Protein AF-A0A961LZC9-F1 (afdb_monomer)

Structure (mmCIF, N/CA/C/O backbone):
data_AF-A0A961LZC9-F1
#
_entry.id   AF-A0A961LZC9-F1
#
loop_
_atom_site.group_PDB
_atom_site.id
_atom_site.type_symbol
_atom_site.label_atom_id
_atom_site.label_alt_id
_atom_site.label_comp_id
_atom_site.label_asym_id
_atom_site.label_entity_id
_atom_site.label_seq_id
_atom_site.pdbx_PDB_ins_code
_atom_site.Cartn_x
_atom_site.Cartn_y
_atom_site.Cartn_z
_atom_site.occupancy
_atom_site.B_iso_or_equiv
_atom_site.auth_seq_id
_atom_site.auth_comp_id
_atom_site.auth_asym_id
_atom_site.auth_atom_id
_atom_site.pdbx_PDB_model_num
ATOM 1 N N . MET A 1 1 ? 0.595 15.427 -10.297 1.00 49.56 1 MET A N 1
ATOM 2 C CA . MET A 1 1 ? -0.023 15.360 -8.963 1.00 49.56 1 MET A CA 1
ATOM 3 C C . MET A 1 1 ? 1.095 15.562 -7.960 1.00 49.56 1 MET A C 1
ATOM 5 O O . MET A 1 1 ? 2.197 15.100 -8.234 1.00 49.56 1 MET A O 1
ATOM 9 N N . THR A 1 2 ? 0.877 16.388 -6.943 1.00 57.25 2 THR A N 1
ATOM 10 C CA . THR A 1 2 ? 1.908 16.823 -5.979 1.00 57.25 2 THR A CA 1
ATOM 11 C C . THR A 1 2 ? 1.651 16.205 -4.606 1.00 57.25 2 THR A C 1
ATOM 13 O O . THR A 1 2 ? 0.546 15.743 -4.335 1.00 57.25 2 THR A O 1
ATOM 16 N N . THR A 1 3 ? 2.624 16.293 -3.697 1.00 63.75 3 THR A N 1
ATOM 17 C CA . THR A 1 3 ? 2.482 15.912 -2.279 1.00 63.75 3 THR A CA 1
ATOM 18 C C . THR A 1 3 ? 1.248 16.529 -1.609 1.00 63.75 3 THR A C 1
ATOM 20 O O . THR A 1 3 ? 0.676 15.946 -0.690 1.00 63.75 3 THR A O 1
ATOM 23 N N . THR A 1 4 ? 0.776 17.683 -2.087 1.00 76.31 4 THR A N 1
ATOM 24 C CA . THR A 1 4 ? -0.488 18.318 -1.678 1.00 76.31 4 THR A CA 1
ATOM 25 C C . THR A 1 4 ? -1.708 17.417 -1.910 1.00 76.31 4 THR A C 1
ATOM 27 O O . THR A 1 4 ? -2.568 17.325 -1.037 1.00 76.31 4 THR A O 1
ATOM 30 N N . ASP A 1 5 ? -1.754 16.688 -3.028 1.00 87.25 5 ASP A N 1
ATOM 31 C CA . ASP A 1 5 ? -2.869 15.803 -3.385 1.00 87.25 5 ASP A CA 1
ATOM 32 C C . ASP A 1 5 ? -2.966 14.596 -2.431 1.00 87.25 5 ASP A C 1
ATOM 34 O O . ASP A 1 5 ? -4.069 14.143 -2.105 1.00 87.25 5 ASP A O 1
ATOM 38 N N . LEU A 1 6 ? -1.821 14.093 -1.942 1.00 89.94 6 LEU A N 1
ATOM 39 C CA . LEU A 1 6 ? -1.779 13.027 -0.936 1.00 89.94 6 LEU A CA 1
ATOM 40 C C . LEU A 1 6 ? -2.347 13.513 0.402 1.00 89.94 6 LEU A C 1
ATOM 42 O O . LEU A 1 6 ? -3.216 12.851 0.967 1.00 89.94 6 LEU A O 1
ATOM 46 N N . HIS A 1 7 ? -1.918 14.683 0.883 1.00 91.31 7 HIS A N 1
ATOM 47 C CA . HIS A 1 7 ? -2.405 15.247 2.147 1.00 91.31 7 HIS A CA 1
ATOM 48 C C . HIS A 1 7 ? -3.920 15.479 2.121 1.00 91.31 7 HIS A C 1
ATOM 50 O O . HIS A 1 7 ? -4.624 15.059 3.038 1.00 91.31 7 HIS A O 1
ATOM 56 N N . GLU A 1 8 ? -4.450 16.054 1.037 1.00 92.50 8 GLU A N 1
ATOM 57 C CA . GLU A 1 8 ? -5.895 16.252 0.883 1.00 92.50 8 GLU A CA 1
ATOM 58 C C . GLU A 1 8 ? -6.678 14.931 0.864 1.00 92.50 8 GLU A C 1
ATOM 60 O O . GLU A 1 8 ? -7.803 14.845 1.371 1.00 92.50 8 GLU A O 1
ATOM 65 N N . ALA A 1 9 ? -6.113 13.887 0.253 1.00 94.44 9 ALA A N 1
ATOM 66 C CA . ALA A 1 9 ? -6.721 12.567 0.247 1.00 94.44 9 ALA A CA 1
ATOM 67 C C . ALA A 1 9 ? -6.725 11.949 1.655 1.00 94.44 9 ALA A C 1
ATOM 69 O O . ALA A 1 9 ? -7.773 11.474 2.101 1.00 94.44 9 ALA A O 1
ATOM 70 N N . LEU A 1 10 ? -5.603 12.017 2.376 1.00 94.25 10 LEU A N 1
ATOM 71 C CA . LEU A 1 10 ? -5.482 11.533 3.753 1.00 94.25 10 LEU A CA 1
ATOM 72 C C . LEU A 1 10 ? -6.426 12.281 4.703 1.00 94.25 10 LEU A C 1
ATOM 74 O O . LEU A 1 10 ? -7.112 11.651 5.505 1.00 94.25 1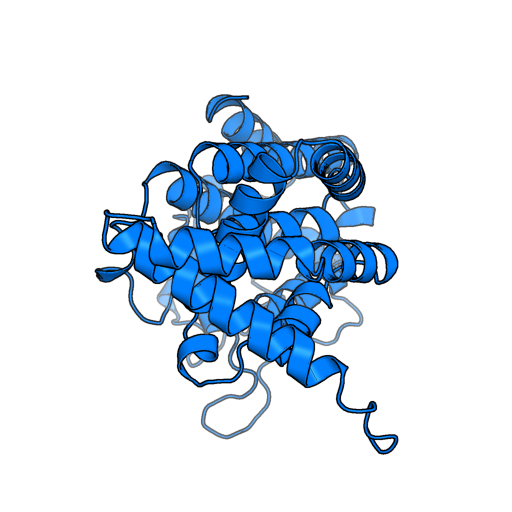0 LEU A O 1
ATOM 78 N N . ASP A 1 11 ? -6.568 13.599 4.557 1.00 94.06 11 ASP A N 1
ATOM 79 C CA . ASP A 1 11 ? -7.493 14.402 5.363 1.00 94.06 11 ASP A CA 1
ATOM 80 C C . ASP A 1 11 ? -8.945 13.935 5.246 1.00 94.06 11 ASP A C 1
ATOM 82 O O . ASP A 1 11 ? -9.674 13.854 6.241 1.00 94.06 11 ASP A O 1
ATOM 86 N N . ARG A 1 12 ? -9.362 13.573 4.030 1.00 94.75 12 ARG A N 1
ATOM 87 C CA . ARG A 1 12 ? -10.699 13.025 3.778 1.00 94.75 12 ARG A CA 1
ATOM 88 C C . ARG A 1 12 ? -10.875 11.626 4.366 1.00 94.75 12 ARG A C 1
ATOM 90 O O . ARG A 1 12 ? -11.992 11.282 4.750 1.00 94.75 12 ARG A O 1
ATOM 97 N N . LEU A 1 13 ? -9.812 10.824 4.437 1.00 94.56 13 LEU A N 1
ATOM 98 C CA . LEU A 1 13 ? -9.849 9.517 5.099 1.00 94.56 13 LEU A CA 1
ATOM 99 C C . LEU A 1 13 ? -9.954 9.675 6.617 1.00 94.56 13 LEU A C 1
ATOM 101 O O . LEU A 1 13 ? -10.800 9.031 7.233 1.00 94.56 13 LEU A O 1
ATOM 105 N N . TYR A 1 14 ? -9.189 10.599 7.202 1.00 94.44 14 TYR A N 1
ATOM 106 C CA . TYR A 1 14 ? -9.280 10.927 8.624 1.00 94.44 14 TYR A CA 1
ATOM 107 C C . TYR A 1 14 ? -10.657 11.417 9.049 1.00 94.44 14 TYR A C 1
ATOM 109 O O . TYR A 1 14 ? -11.096 11.104 10.148 1.00 94.44 14 TYR A O 1
ATOM 117 N N . ALA A 1 15 ? -11.371 12.139 8.184 1.00 93.62 15 ALA A N 1
ATOM 118 C CA . ALA A 1 15 ? -12.737 12.572 8.471 1.00 93.62 15 ALA A CA 1
ATOM 119 C C . ALA A 1 15 ? -13.728 11.402 8.665 1.00 93.62 15 ALA A C 1
ATOM 121 O O . ALA A 1 15 ? -14.828 11.614 9.169 1.00 93.62 15 ALA A O 1
ATOM 122 N N . CYS A 1 16 ? -13.359 10.180 8.264 1.00 91.25 16 CYS A N 1
ATOM 123 C CA . CYS A 1 16 ? -14.166 8.969 8.441 1.00 91.25 16 CYS A CA 1
ATOM 124 C C . CYS A 1 16 ? -13.767 8.148 9.677 1.00 91.25 16 CYS A C 1
ATOM 126 O O . CYS A 1 16 ? -14.368 7.103 9.925 1.00 91.25 16 CYS A O 1
ATOM 128 N N . LEU A 1 17 ? -12.748 8.586 10.415 1.00 93.12 17 LEU A N 1
ATOM 129 C CA . LEU A 1 17 ? -12.184 7.886 11.562 1.00 93.12 17 LEU A CA 1
ATOM 130 C C . LEU A 1 17 ? -12.551 8.602 12.865 1.00 93.12 17 LEU A C 1
ATOM 132 O O . LEU A 1 17 ? -12.748 9.820 12.866 1.00 93.12 17 LEU A O 1
ATOM 136 N N . PRO A 1 18 ? -12.639 7.872 13.989 1.00 91.81 18 PRO A N 1
ATOM 137 C CA . PRO A 1 18 ? -12.709 8.518 15.291 1.00 91.81 18 PRO A CA 1
ATOM 138 C C . PRO A 1 18 ? -11.405 9.283 15.572 1.00 91.81 18 PRO A C 1
ATOM 140 O O . PRO A 1 18 ? -10.339 8.910 15.080 1.00 91.81 18 PRO A O 1
ATOM 143 N N . ASP A 1 19 ? -11.476 10.330 16.404 1.00 93.12 19 ASP A N 1
ATOM 144 C CA . ASP A 1 19 ? -10.283 11.088 16.823 1.00 93.12 19 ASP A CA 1
ATOM 145 C C . ASP A 1 19 ? -9.241 10.180 17.494 1.00 93.12 19 ASP A C 1
ATOM 147 O O . ASP A 1 19 ? -8.045 10.369 17.315 1.00 93.12 19 ASP A O 1
ATOM 151 N N . ARG A 1 20 ? -9.694 9.162 18.234 1.00 93.25 20 ARG A N 1
ATOM 152 C CA . ARG A 1 20 ? -8.866 8.160 18.920 1.00 93.25 20 ARG A CA 1
ATOM 153 C C . ARG A 1 20 ? -9.440 6.773 18.675 1.00 93.25 20 ARG A C 1
ATOM 155 O O . ARG A 1 20 ? -10.654 6.626 18.562 1.00 93.25 20 ARG A O 1
ATOM 162 N N . LEU A 1 21 ? -8.579 5.759 18.636 1.00 86.62 21 LEU A N 1
ATOM 163 C CA . LEU A 1 21 ? -8.999 4.382 18.364 1.00 86.62 21 LEU A CA 1
ATOM 164 C C . LEU A 1 21 ? -9.714 3.724 19.549 1.00 86.62 21 LEU A C 1
ATOM 166 O O . LEU A 1 21 ? -10.599 2.898 19.341 1.00 86.62 21 LEU A O 1
ATOM 170 N N . GLY A 1 22 ? -9.360 4.096 20.783 1.00 87.75 22 GLY A N 1
ATOM 171 C CA . GLY A 1 22 ? -9.819 3.358 21.957 1.00 87.75 22 GLY A CA 1
ATOM 172 C C . GLY A 1 22 ? -9.255 1.930 21.966 1.00 87.75 22 GLY A C 1
ATOM 173 O O . GLY A 1 22 ? -8.176 1.711 21.419 1.00 87.75 22 GLY A O 1
ATOM 174 N N . PRO A 1 23 ? -9.932 0.959 22.605 1.00 87.62 23 PRO A N 1
ATOM 175 C CA . PRO A 1 23 ? -9.455 -0.420 22.683 1.00 87.62 23 PRO A CA 1
ATOM 176 C C . PRO A 1 23 ? -9.227 -1.060 21.306 1.00 87.62 23 PRO A C 1
ATOM 178 O O . PRO A 1 23 ? -10.120 -1.062 20.462 1.00 87.62 23 PRO A O 1
ATOM 181 N N . LEU A 1 24 ? -8.041 -1.639 21.107 1.00 85.69 24 LEU A N 1
ATOM 182 C CA . LEU A 1 24 ? -7.660 -2.309 19.862 1.00 85.69 24 LEU A CA 1
ATOM 183 C C . LEU A 1 24 ? -8.229 -3.729 19.827 1.00 85.69 24 LEU A C 1
ATOM 185 O O . LEU A 1 24 ? -8.154 -4.453 20.820 1.00 85.69 24 LEU A O 1
ATOM 189 N N . SER A 1 25 ? -8.789 -4.113 18.685 1.00 81.38 25 SER A N 1
ATOM 190 C CA . SER A 1 25 ? -9.458 -5.398 18.465 1.00 81.38 25 SER A CA 1
ATOM 191 C C . SER A 1 25 ? -8.818 -6.222 17.345 1.00 81.38 25 SER A C 1
ATOM 193 O O . SER A 1 25 ? -9.021 -7.433 17.304 1.00 81.38 25 SER A O 1
ATOM 195 N N . LEU A 1 26 ? -8.048 -5.600 16.443 1.00 77.50 26 LEU A N 1
ATOM 196 C CA . LEU A 1 26 ? -7.420 -6.272 15.293 1.00 77.50 26 LEU A CA 1
ATOM 197 C C . LEU A 1 26 ? -5.983 -6.739 15.558 1.00 77.50 26 LEU A C 1
ATOM 199 O O . LEU A 1 26 ? -5.400 -7.458 14.739 1.00 77.50 26 LEU A O 1
ATOM 203 N N . VAL A 1 27 ? -5.389 -6.324 16.675 1.00 75.25 27 VAL A N 1
ATOM 204 C CA . VAL A 1 27 ? -4.022 -6.686 17.063 1.00 75.25 27 VAL A CA 1
ATOM 205 C C . VAL A 1 27 ? -3.999 -7.314 18.450 1.00 75.25 27 VAL A C 1
ATOM 207 O O . VAL A 1 27 ? -4.832 -7.014 19.303 1.00 75.25 27 VAL A O 1
ATOM 210 N N . CYS A 1 28 ? -3.037 -8.205 18.684 1.00 75.56 28 CYS A N 1
ATOM 211 C CA . CYS A 1 28 ? -2.832 -8.765 20.013 1.00 75.56 28 CYS A CA 1
ATOM 212 C C . CYS A 1 28 ? -2.246 -7.701 20.941 1.00 75.56 28 CYS A C 1
ATOM 214 O O . CYS A 1 28 ? -1.205 -7.118 20.648 1.00 75.56 28 CYS A O 1
ATOM 216 N N . THR A 1 29 ? -2.910 -7.469 22.070 1.00 77.69 29 THR A N 1
ATOM 217 C CA . THR A 1 29 ? -2.549 -6.421 23.032 1.00 77.69 29 THR A CA 1
ATOM 218 C C . THR A 1 29 ? -1.796 -6.953 24.252 1.00 77.69 29 THR A C 1
ATOM 220 O O . THR A 1 29 ? -1.755 -6.273 25.275 1.00 77.69 29 THR A O 1
ATOM 223 N N . CYS A 1 30 ? -1.268 -8.183 24.215 1.00 78.06 30 CYS A N 1
ATOM 224 C CA . CYS A 1 30 ? -0.450 -8.674 25.323 1.00 78.06 30 CYS A CA 1
ATOM 225 C C . CYS A 1 30 ? 0.925 -7.990 25.335 1.00 78.06 30 CYS A C 1
ATOM 227 O O . CYS A 1 30 ? 1.412 -7.533 24.304 1.00 78.06 30 CYS A O 1
ATOM 229 N N . ASP A 1 31 ? 1.572 -8.001 26.493 1.00 75.75 31 ASP A N 1
ATOM 230 C CA . ASP A 1 31 ? 2.900 -7.432 26.739 1.00 75.75 31 ASP A CA 1
ATOM 231 C C . ASP A 1 31 ? 4.022 -8.014 25.858 1.00 75.75 31 ASP A C 1
ATOM 233 O O . ASP A 1 31 ? 5.008 -7.328 25.599 1.00 75.75 31 ASP A O 1
ATOM 237 N N . GLN A 1 32 ? 3.862 -9.244 25.358 1.00 72.81 32 GLN A N 1
ATOM 238 C CA . GLN A 1 32 ? 4.787 -9.869 24.400 1.00 72.81 32 GLN A CA 1
ATOM 239 C C . GLN A 1 32 ? 4.620 -9.358 22.961 1.00 72.81 32 GLN A C 1
ATOM 241 O O . GLN A 1 32 ? 5.557 -9.431 22.174 1.00 72.81 32 GLN A O 1
ATOM 246 N N . CYS A 1 33 ? 3.422 -8.905 22.590 1.00 72.75 33 CYS A N 1
ATOM 247 C CA . CYS A 1 33 ? 3.097 -8.447 21.234 1.00 72.75 33 CYS A CA 1
ATOM 248 C C . CYS A 1 33 ? 3.161 -6.926 21.116 1.00 72.75 33 CYS A C 1
ATOM 250 O O . CYS A 1 33 ? 3.525 -6.390 20.073 1.00 72.75 33 CYS A O 1
ATOM 252 N N . LEU A 1 34 ? 2.789 -6.230 22.186 1.00 76.25 34 LEU A N 1
ATOM 253 C CA . LEU A 1 34 ? 2.731 -4.786 22.223 1.00 76.25 34 LEU A CA 1
ATOM 254 C C . LEU A 1 34 ? 3.120 -4.297 23.624 1.00 76.25 34 LEU A C 1
ATOM 256 O O . LEU A 1 34 ? 2.408 -4.589 24.589 1.00 76.25 34 LEU A O 1
ATOM 260 N N . PRO A 1 35 ? 4.214 -3.526 23.760 1.00 82.00 35 PRO A N 1
ATOM 261 C CA . PRO A 1 35 ? 4.577 -2.925 25.036 1.00 82.00 35 PRO A CA 1
ATOM 262 C C . PRO A 1 35 ? 3.411 -2.103 25.612 1.00 82.00 35 PRO A C 1
ATOM 264 O O . PRO A 1 35 ? 2.743 -1.402 24.844 1.00 82.00 35 PRO A O 1
ATOM 267 N N . PRO A 1 36 ? 3.173 -2.116 26.939 1.00 85.56 36 PRO A N 1
ATOM 268 C CA . PRO A 1 36 ? 2.070 -1.372 27.553 1.00 85.56 36 PRO A CA 1
ATOM 269 C C . PRO A 1 36 ? 2.039 0.115 27.182 1.00 85.56 36 PRO A C 1
ATOM 271 O O . PRO A 1 36 ? 0.965 0.660 26.934 1.00 85.56 36 PRO A O 1
ATOM 274 N N . ASP A 1 37 ? 3.206 0.753 27.066 1.00 87.56 37 ASP A N 1
ATOM 275 C CA . ASP A 1 37 ? 3.317 2.162 26.673 1.00 87.56 37 ASP A CA 1
ATOM 276 C C . ASP A 1 37 ? 2.908 2.391 25.211 1.00 87.56 37 ASP A C 1
ATOM 278 O O . ASP A 1 37 ? 2.226 3.369 24.899 1.00 87.56 37 ASP A O 1
ATOM 282 N N . ALA A 1 38 ? 3.260 1.462 24.314 1.00 85.19 38 ALA A N 1
ATOM 283 C CA . ALA A 1 38 ? 2.845 1.505 22.914 1.00 85.19 38 ALA A CA 1
ATOM 284 C C . ALA A 1 38 ? 1.333 1.273 22.788 1.00 85.19 38 ALA A C 1
ATOM 286 O O . ALA A 1 38 ? 0.655 2.030 22.098 1.00 85.19 38 ALA A O 1
ATOM 287 N N . LEU A 1 39 ? 0.780 0.294 23.516 1.00 87.06 39 LEU A N 1
ATOM 288 C CA . LEU A 1 39 ? -0.665 0.075 23.599 1.00 87.06 39 LEU A CA 1
ATOM 289 C C . LEU A 1 39 ? -1.378 1.334 24.093 1.00 87.06 39 LEU A C 1
ATOM 291 O O . LEU A 1 39 ? -2.308 1.809 23.444 1.00 87.06 39 LEU A O 1
ATOM 295 N N . HIS A 1 40 ? -0.917 1.913 25.201 1.00 89.56 40 HIS A N 1
ATOM 296 C CA . HIS A 1 40 ? -1.501 3.132 25.739 1.00 89.56 40 HIS A CA 1
ATOM 297 C C . HIS A 1 40 ? -1.436 4.284 24.731 1.00 89.56 40 HIS A C 1
ATOM 299 O O . HIS A 1 40 ? -2.440 4.967 24.521 1.00 89.56 40 HIS A O 1
ATOM 305 N N . SER A 1 41 ? -0.295 4.475 24.063 1.00 89.56 41 SER A N 1
ATOM 306 C CA . SER A 1 41 ? -0.133 5.500 23.032 1.00 89.56 41 SER A CA 1
ATOM 307 C C . SER A 1 41 ? -1.118 5.305 21.876 1.00 89.56 41 SER A C 1
ATOM 309 O O . SER A 1 41 ? -1.844 6.247 21.555 1.00 89.56 41 SER A O 1
ATOM 311 N N . LEU A 1 42 ? -1.229 4.095 21.317 1.00 88.81 42 LEU A N 1
ATOM 312 C CA . LEU A 1 42 ? -2.138 3.788 20.205 1.00 88.81 42 LEU A CA 1
ATOM 313 C C . LEU A 1 42 ? -3.618 3.991 20.560 1.00 88.81 42 LEU A C 1
ATOM 315 O O . LEU A 1 42 ? -4.398 4.453 19.729 1.00 88.81 42 LEU A O 1
ATOM 319 N N . GLN A 1 43 ? -4.015 3.654 21.789 1.00 91.25 43 GLN A N 1
ATOM 320 C CA . GLN A 1 43 ? -5.409 3.759 22.231 1.00 91.25 43 GLN A CA 1
ATOM 321 C C . GLN A 1 43 ? -5.808 5.190 22.604 1.00 91.25 43 GLN A C 1
ATOM 323 O O . GLN A 1 43 ? -6.965 5.584 22.424 1.00 91.25 43 GLN A O 1
ATOM 328 N N . SER A 1 44 ? -4.870 5.954 23.170 1.00 90.69 44 SER A N 1
ATOM 329 C CA . SER A 1 44 ? -5.165 7.232 23.814 1.00 90.69 44 SER A CA 1
ATOM 330 C C . SER A 1 44 ? -4.693 8.451 23.032 1.00 90.69 44 SER A C 1
ATOM 332 O O . SER A 1 44 ? -5.239 9.522 23.252 1.00 90.69 44 SER A O 1
ATOM 334 N N . THR A 1 45 ? -3.737 8.353 22.114 1.00 93.50 45 THR A N 1
ATOM 335 C CA . THR A 1 45 ? -3.256 9.520 21.355 1.00 93.50 45 THR A CA 1
ATOM 336 C C . THR A 1 45 ? -4.230 9.852 20.219 1.00 93.50 45 THR A C 1
ATOM 338 O O . THR A 1 45 ? -4.732 8.926 19.578 1.00 93.50 45 THR A O 1
ATOM 341 N N . PRO A 1 46 ? -4.511 11.141 19.928 1.00 94.31 46 PRO A N 1
ATOM 342 C CA . PRO A 1 46 ? -5.242 11.515 18.722 1.00 94.31 46 PRO A CA 1
ATOM 343 C C . PRO A 1 46 ? -4.589 10.901 17.485 1.00 94.31 46 PRO A C 1
ATOM 345 O O . PRO A 1 46 ? -3.378 11.010 17.296 1.00 94.31 46 PRO A O 1
ATOM 348 N N . LEU A 1 47 ? -5.383 10.272 16.628 1.00 92.06 47 LEU A N 1
ATOM 349 C CA . LEU A 1 47 ? -4.896 9.476 15.511 1.00 92.06 47 LEU A CA 1
ATOM 350 C C . LEU A 1 47 ? -4.028 10.309 14.557 1.00 92.06 47 LEU A C 1
ATOM 352 O O . LEU A 1 47 ? -2.990 9.847 14.098 1.00 92.06 47 LEU A O 1
ATOM 356 N N . ARG A 1 48 ? -4.397 11.568 14.309 1.00 92.69 48 ARG A N 1
ATOM 357 C CA . ARG A 1 48 ? -3.596 12.498 13.492 1.00 92.69 48 ARG A CA 1
ATOM 358 C C . ARG A 1 48 ? -2.235 12.829 14.114 1.00 92.69 48 ARG A C 1
ATOM 360 O O . ARG A 1 48 ? -1.309 13.158 13.387 1.00 92.69 48 ARG A O 1
ATOM 367 N N . SER A 1 49 ? -2.118 12.743 15.436 1.00 92.69 49 SER A N 1
ATOM 368 C CA . SER A 1 49 ? -0.881 12.998 16.180 1.00 92.69 49 SER A CA 1
ATOM 369 C C . SER A 1 49 ? -0.026 11.749 16.368 1.00 92.69 49 SER A C 1
ATOM 371 O O . SER A 1 49 ? 1.123 11.877 16.784 1.00 92.69 49 SER A O 1
ATOM 373 N N . LEU A 1 50 ? -0.558 10.556 16.082 1.00 88.44 50 LEU A N 1
ATOM 374 C CA . LEU A 1 50 ? 0.261 9.352 16.068 1.00 88.44 50 LEU A CA 1
ATOM 375 C C . LEU A 1 50 ? 1.313 9.484 14.959 1.00 88.44 50 LEU A C 1
ATOM 377 O O . LEU A 1 50 ? 0.946 9.764 13.813 1.00 88.44 50 LEU A O 1
ATOM 381 N N . PRO A 1 51 ? 2.601 9.297 15.270 1.00 81.88 51 PRO A N 1
ATOM 382 C CA . PRO A 1 51 ? 3.640 9.347 14.255 1.00 81.88 51 PRO A CA 1
ATOM 383 C C . PRO A 1 51 ? 3.433 8.203 13.244 1.00 81.88 51 PRO A C 1
ATOM 385 O O . PRO A 1 51 ? 2.912 7.151 13.634 1.00 81.88 51 PRO A O 1
ATOM 388 N N . PRO A 1 52 ? 3.834 8.351 11.967 1.00 72.56 52 PRO A N 1
ATOM 389 C CA . PRO A 1 52 ? 3.878 7.232 11.019 1.00 72.56 52 PRO A CA 1
ATOM 390 C C . PRO A 1 52 ? 4.628 6.024 11.597 1.00 72.56 52 PRO A C 1
ATOM 392 O O . PRO A 1 52 ? 4.291 4.882 11.320 1.00 72.56 52 PRO A O 1
ATOM 395 N N . GLU A 1 53 ? 5.570 6.272 12.505 1.00 72.12 53 GLU A N 1
ATOM 396 C CA . GLU A 1 53 ? 6.310 5.282 13.271 1.00 72.12 53 GLU A CA 1
ATOM 397 C C . GLU A 1 53 ? 5.479 4.349 14.132 1.00 72.12 53 GLU A C 1
ATOM 399 O O . GLU A 1 53 ? 5.860 3.191 14.336 1.00 72.12 53 GLU A O 1
ATOM 404 N N . ALA A 1 54 ? 4.299 4.796 14.544 1.00 76.50 54 ALA A N 1
ATOM 405 C CA . ALA A 1 54 ? 3.357 3.965 15.265 1.00 76.50 54 ALA A CA 1
ATOM 406 C C . ALA A 1 54 ? 2.943 2.725 14.452 1.00 76.50 54 ALA A C 1
ATOM 408 O O . ALA A 1 54 ? 2.620 1.705 15.056 1.00 76.50 54 ALA A O 1
ATOM 409 N N . VAL A 1 55 ? 3.020 2.782 13.109 1.00 69.44 55 VAL A N 1
ATOM 410 C CA . VAL A 1 55 ? 2.764 1.664 12.177 1.00 69.44 55 VAL A CA 1
ATOM 411 C C . VAL A 1 55 ? 3.493 0.390 12.618 1.00 69.44 55 VAL A C 1
ATOM 413 O O . VAL A 1 55 ? 2.893 -0.684 12.686 1.00 69.44 55 VAL A O 1
ATOM 416 N N . SER A 1 56 ? 4.760 0.535 13.015 1.00 68.00 56 SER A N 1
ATOM 417 C CA . SER A 1 56 ? 5.604 -0.570 13.478 1.00 68.00 56 SER A CA 1
ATOM 418 C C . SER A 1 56 ? 5.043 -1.288 14.708 1.00 68.00 56 SER A C 1
ATOM 420 O O . SER A 1 56 ? 5.192 -2.498 14.823 1.00 68.00 56 SER A O 1
ATOM 422 N N . HIS A 1 57 ? 4.326 -0.597 15.598 1.00 72.75 57 HIS A N 1
ATOM 423 C CA . HIS A 1 57 ? 3.746 -1.198 16.798 1.00 72.75 57 HIS A CA 1
ATOM 424 C C . HIS A 1 57 ? 2.561 -2.118 16.486 1.00 72.75 57 HIS A C 1
ATOM 426 O O . HIS A 1 57 ? 2.447 -3.190 17.079 1.00 72.75 57 HIS A O 1
ATOM 432 N N . TRP A 1 58 ? 1.717 -1.767 15.510 1.00 72.19 58 TRP A N 1
ATOM 433 C CA . TRP A 1 58 ? 0.667 -2.683 15.050 1.00 72.19 58 TRP A CA 1
ATOM 434 C C . TRP A 1 58 ? 1.254 -3.935 14.374 1.00 72.19 58 TRP A C 1
ATOM 436 O O . TRP A 1 58 ? 0.627 -4.996 14.396 1.00 72.19 58 TRP A O 1
ATOM 446 N N . PHE A 1 59 ? 2.462 -3.830 13.809 1.00 60.50 59 PHE A N 1
ATOM 447 C CA . PHE A 1 59 ? 3.183 -4.938 13.173 1.00 60.50 59 PHE A CA 1
ATOM 448 C C . PHE A 1 59 ? 4.079 -5.738 14.125 1.00 60.50 59 PHE A C 1
ATOM 450 O O . PHE A 1 59 ? 4.270 -6.930 13.913 1.00 60.50 59 PHE A O 1
ATOM 457 N N . ALA A 1 60 ? 4.568 -5.146 15.214 1.00 55.72 60 ALA A N 1
ATOM 458 C CA . ALA A 1 60 ? 5.254 -5.863 16.290 1.00 55.72 60 ALA A CA 1
ATOM 459 C C . ALA A 1 60 ? 4.326 -6.887 16.974 1.00 55.72 60 ALA A C 1
ATOM 461 O O . ALA A 1 60 ? 4.790 -7.899 17.490 1.00 55.72 60 ALA A O 1
ATOM 462 N N . ALA A 1 61 ? 3.008 -6.686 16.867 1.00 51.50 61 ALA A N 1
ATOM 463 C CA . ALA A 1 61 ? 1.968 -7.638 17.250 1.00 51.50 61 ALA A CA 1
ATOM 464 C C . ALA A 1 61 ? 1.632 -8.684 16.156 1.00 51.50 61 ALA A C 1
ATOM 466 O O . ALA A 1 61 ? 0.594 -9.355 16.224 1.00 51.50 61 ALA A O 1
ATOM 467 N N . ALA A 1 62 ? 2.475 -8.820 15.122 1.00 47.50 62 ALA A N 1
ATOM 468 C CA . ALA A 1 62 ? 2.322 -9.766 14.016 1.00 47.50 62 ALA A CA 1
ATOM 469 C C . ALA A 1 62 ? 3.203 -11.039 14.031 1.00 47.50 62 ALA A C 1
ATOM 471 O O . ALA A 1 62 ? 3.253 -11.696 12.985 1.00 47.50 62 ALA A O 1
ATOM 472 N N . PRO A 1 63 ? 3.859 -11.488 15.124 1.00 52.09 63 PRO A N 1
ATOM 473 C CA . PRO A 1 63 ? 4.329 -12.860 15.121 1.00 52.09 63 PRO A CA 1
ATOM 474 C C . PRO A 1 63 ? 3.109 -13.784 14.940 1.00 52.09 63 PRO A C 1
ATOM 476 O O . PRO A 1 63 ? 2.007 -13.514 15.420 1.00 52.09 63 PRO A O 1
ATOM 479 N N . SER A 1 64 ? 3.268 -14.863 14.171 1.00 51.97 64 SER A N 1
ATOM 480 C CA . SER A 1 64 ? 2.192 -15.862 14.033 1.00 51.97 64 SER A CA 1
ATOM 481 C C . SER A 1 64 ? 1.967 -16.622 15.342 1.00 51.97 64 SER A C 1
ATOM 483 O O . SER A 1 64 ? 0.879 -17.141 15.590 1.00 51.97 64 SER A O 1
ATOM 485 N N . TYR A 1 65 ? 3.007 -16.668 16.174 1.00 59.06 65 TYR A N 1
ATOM 486 C CA . TYR A 1 65 ? 3.060 -17.391 17.427 1.00 59.06 65 TYR A CA 1
ATOM 487 C C . TYR A 1 65 ? 3.883 -16.598 18.432 1.00 59.06 65 TYR A C 1
ATOM 489 O O . TYR A 1 65 ? 4.876 -15.978 18.065 1.00 59.06 65 TYR A O 1
ATOM 497 N N . HIS A 1 66 ? 3.480 -16.644 19.690 1.00 63.44 66 HIS A N 1
ATOM 498 C CA . HIS A 1 66 ? 4.317 -16.206 20.797 1.00 63.44 66 HIS A CA 1
ATOM 499 C C . HIS A 1 66 ? 5.578 -17.093 20.892 1.00 63.44 66 HIS A C 1
ATOM 501 O O . HIS A 1 66 ? 5.622 -18.182 20.311 1.00 63.44 66 HIS A O 1
ATOM 507 N N . ASP A 1 67 ? 6.574 -16.671 21.673 1.00 65.50 67 ASP A N 1
ATOM 508 C CA . ASP A 1 67 ? 7.827 -17.423 21.877 1.00 65.50 67 ASP A CA 1
ATOM 509 C C . ASP A 1 67 ? 7.610 -18.844 22.439 1.00 65.50 67 ASP A C 1
ATOM 511 O O . ASP A 1 67 ? 8.433 -19.736 22.243 1.00 65.50 67 ASP A O 1
ATOM 515 N N . ASP A 1 68 ? 6.480 -19.077 23.111 1.00 67.00 68 ASP A N 1
ATOM 516 C CA . ASP A 1 68 ? 6.038 -20.365 23.656 1.00 67.00 68 ASP A CA 1
ATOM 517 C C . ASP A 1 68 ? 5.181 -21.194 22.674 1.00 67.00 68 ASP A C 1
ATOM 519 O O . ASP A 1 68 ? 4.642 -22.240 23.039 1.00 67.00 68 ASP A O 1
ATOM 523 N N . GLY A 1 69 ? 5.053 -20.763 21.415 1.00 62.38 69 GLY A N 1
ATOM 524 C CA . GLY A 1 69 ? 4.410 -21.523 20.340 1.00 62.38 69 GLY A CA 1
ATOM 525 C C . GLY A 1 69 ? 2.879 -21.484 20.330 1.00 62.38 69 GLY A C 1
ATOM 526 O O . GLY A 1 69 ? 2.268 -22.117 19.467 1.00 62.38 69 GLY A O 1
ATOM 527 N N . ARG A 1 70 ? 2.228 -20.740 21.236 1.00 66.06 70 ARG A N 1
ATOM 528 C CA . ARG A 1 70 ? 0.779 -20.459 21.131 1.00 66.06 70 ARG A CA 1
ATOM 529 C C . ARG A 1 70 ? 0.515 -19.439 20.016 1.00 66.06 70 ARG A C 1
ATOM 531 O O . ARG A 1 70 ? 1.305 -18.511 19.848 1.00 66.06 70 ARG A O 1
ATOM 538 N N . PRO A 1 71 ? -0.582 -19.579 19.254 1.00 58.00 71 PRO A N 1
ATOM 539 C CA . PRO A 1 71 ? -0.941 -18.612 18.225 1.00 58.00 71 PRO A CA 1
ATOM 540 C C . PRO A 1 71 ? -1.265 -17.256 18.854 1.00 58.00 71 PRO A C 1
ATOM 542 O O . PRO A 1 71 ? -1.893 -17.188 19.912 1.00 58.00 71 PRO A O 1
ATOM 545 N N . ILE A 1 72 ? -0.859 -16.181 18.185 1.00 61.19 72 ILE A N 1
ATOM 546 C CA . ILE A 1 72 ? -1.183 -14.815 18.603 1.00 61.19 72 ILE A CA 1
ATOM 547 C C . ILE A 1 72 ? -2.612 -14.465 18.167 1.00 61.19 72 ILE A C 1
ATOM 549 O O . ILE A 1 72 ? -2.999 -14.699 17.021 1.00 61.19 72 ILE A O 1
ATOM 553 N N . GLY A 1 73 ? -3.403 -13.900 19.086 1.00 55.41 73 GLY A N 1
ATOM 554 C CA . GLY A 1 73 ? -4.801 -13.501 18.873 1.00 55.41 73 GLY A CA 1
ATOM 555 C C . GLY A 1 73 ? -5.174 -12.219 19.636 1.00 55.41 73 GLY A C 1
ATOM 556 O O . GLY A 1 73 ? -4.459 -11.839 20.561 1.00 55.41 73 GLY A O 1
ATOM 557 N N . PRO A 1 74 ? -6.283 -11.552 19.272 1.00 53.34 74 PRO A N 1
ATOM 558 C CA . PRO A 1 74 ? -7.522 -12.231 18.902 1.00 53.34 74 PRO A CA 1
ATOM 559 C C . PRO A 1 74 ? -7.824 -12.195 17.399 1.00 53.34 74 PRO A C 1
ATOM 561 O O . PRO A 1 74 ? -7.636 -11.180 16.750 1.00 53.34 74 PRO A O 1
ATOM 564 N N . PHE A 1 75 ? -8.373 -13.289 16.863 1.00 56.62 75 PHE A N 1
ATOM 565 C CA . PHE A 1 75 ? -9.329 -13.222 15.755 1.00 56.62 75 PHE A CA 1
ATOM 566 C C . PHE A 1 75 ? -10.317 -14.383 15.852 1.00 56.62 75 PHE A C 1
ATOM 568 O O . PHE A 1 75 ? -10.037 -15.506 15.439 1.00 56.62 75 PHE A O 1
ATOM 575 N N . THR A 1 76 ? -11.525 -14.092 16.325 1.00 51.03 76 THR A N 1
ATOM 576 C CA . THR A 1 76 ? -12.708 -14.726 15.745 1.00 51.03 76 THR A CA 1
ATOM 577 C C . THR A 1 76 ? -13.106 -13.869 14.551 1.00 51.03 76 THR A C 1
ATOM 579 O O . THR A 1 76 ? -13.647 -12.780 14.709 1.00 51.03 76 THR A O 1
ATOM 582 N N . THR A 1 77 ? -12.822 -14.345 13.339 1.00 55.59 77 THR A N 1
ATOM 583 C CA . THR A 1 77 ? -13.139 -13.666 12.066 1.00 55.59 77 THR A CA 1
ATOM 584 C C . THR A 1 77 ? -14.628 -13.357 11.878 1.00 55.59 77 THR A C 1
ATOM 586 O O . THR A 1 77 ? -14.974 -12.574 10.998 1.00 55.59 77 THR A O 1
ATOM 589 N N . GLY A 1 78 ? -15.506 -13.907 12.723 1.00 59.75 78 GLY A N 1
ATOM 590 C CA . GLY A 1 78 ? -16.946 -13.651 12.707 1.00 59.75 78 GLY A CA 1
ATOM 591 C C . GLY A 1 78 ? -17.355 -12.187 12.924 1.00 59.75 78 GLY A C 1
ATOM 592 O O . GLY A 1 78 ? -18.456 -11.835 12.517 1.00 59.75 78 GLY A O 1
ATOM 593 N N . THR A 1 79 ? -16.491 -11.338 13.501 1.00 68.62 79 THR A N 1
ATOM 594 C CA . THR A 1 79 ? -16.773 -9.906 13.764 1.00 68.62 79 THR A CA 1
ATOM 595 C C . THR A 1 79 ? -15.756 -8.946 13.134 1.00 68.62 79 THR A C 1
ATOM 597 O O . THR A 1 79 ? -15.809 -7.746 13.378 1.00 68.62 79 THR A O 1
ATOM 600 N N . ALA A 1 80 ? -14.826 -9.430 12.297 1.00 75.75 80 ALA A N 1
ATOM 601 C CA . ALA A 1 80 ? -13.737 -8.611 11.740 1.00 75.75 80 ALA A CA 1
ATOM 602 C C . ALA A 1 80 ? -14.234 -7.355 10.993 1.00 75.75 80 ALA A C 1
ATOM 604 O O . ALA A 1 80 ? -13.639 -6.285 11.094 1.00 75.75 80 ALA A O 1
ATOM 605 N N . ALA A 1 81 ? -15.365 -7.468 10.293 1.00 80.69 81 ALA A N 1
ATOM 606 C CA . ALA A 1 81 ? -15.978 -6.360 9.563 1.00 80.69 81 ALA A CA 1
ATOM 607 C C . ALA A 1 81 ? -16.451 -5.199 10.463 1.00 80.69 81 ALA A C 1
ATOM 609 O O . ALA A 1 81 ? -16.545 -4.066 9.987 1.00 80.69 81 ALA A O 1
ATOM 610 N N . ASP A 1 82 ? -16.731 -5.446 11.746 1.00 85.00 82 ASP A N 1
ATOM 611 C CA . ASP A 1 82 ? -17.183 -4.412 12.690 1.00 85.00 82 ASP A CA 1
ATOM 612 C C . ASP A 1 82 ? -16.032 -3.498 13.141 1.00 85.00 82 ASP A C 1
ATOM 614 O O . ASP A 1 82 ? -16.252 -2.381 13.607 1.00 85.00 82 ASP A O 1
ATOM 618 N N . HIS A 1 83 ? -14.793 -3.936 12.918 1.00 86.50 83 HIS A N 1
ATOM 619 C CA . HIS A 1 83 ? -13.569 -3.228 13.284 1.00 86.50 83 HIS A CA 1
ATOM 620 C C . HIS A 1 83 ? -12.943 -2.470 12.099 1.00 86.50 83 HIS A C 1
ATOM 622 O O . HIS A 1 83 ? -11.773 -2.088 12.134 1.00 86.50 83 HIS A O 1
ATOM 628 N N . TRP A 1 84 ? -13.725 -2.193 11.048 1.00 87.75 84 TRP A N 1
ATOM 629 C CA . TRP A 1 84 ? -13.271 -1.415 9.892 1.00 87.75 84 TRP A CA 1
ATOM 630 C C . TRP A 1 84 ? -12.648 -0.041 10.236 1.00 87.75 84 TRP A C 1
ATOM 632 O O . TRP A 1 84 ? -11.735 0.353 9.505 1.00 87.75 84 TRP A O 1
ATOM 642 N N . PRO A 1 85 ? -13.042 0.697 11.305 1.00 90.06 85 PRO A N 1
ATOM 643 C CA . PRO A 1 85 ? -12.387 1.964 11.639 1.00 90.06 85 PRO A CA 1
ATOM 644 C C . PRO A 1 85 ? -10.933 1.770 12.080 1.00 90.06 85 PRO A C 1
ATOM 646 O O . PRO A 1 85 ? -10.060 2.530 11.673 1.00 90.06 85 PRO A O 1
ATOM 649 N N . GLU A 1 86 ? -10.651 0.725 12.862 1.00 88.56 86 GLU A N 1
ATOM 650 C CA . GLU A 1 86 ? -9.287 0.380 13.280 1.00 88.56 86 GLU A CA 1
ATOM 651 C C . GLU A 1 86 ? -8.442 -0.030 12.066 1.00 88.56 86 GLU A C 1
ATOM 653 O O . GLU A 1 86 ? -7.336 0.473 11.876 1.00 88.56 86 GLU A O 1
ATOM 658 N N . ALA A 1 87 ? -9.006 -0.851 11.174 1.00 87.19 87 ALA A N 1
ATOM 659 C CA . ALA A 1 87 ? -8.351 -1.262 9.933 1.00 87.19 87 ALA A CA 1
ATOM 660 C C . ALA A 1 87 ? -8.040 -0.074 9.007 1.00 87.19 87 ALA A C 1
ATOM 662 O O . ALA A 1 87 ? -6.949 0.009 8.440 1.00 87.19 87 ALA A O 1
ATOM 663 N N . LEU A 1 88 ? -8.981 0.864 8.857 1.00 91.06 88 LEU A N 1
ATOM 664 C CA . LEU A 1 88 ? -8.764 2.067 8.061 1.00 91.06 88 LEU A CA 1
ATOM 665 C C . LEU A 1 88 ? -7.695 2.965 8.697 1.00 91.06 88 LEU A C 1
ATOM 667 O O . LEU A 1 88 ? -6.866 3.500 7.969 1.00 91.06 88 LEU A O 1
ATOM 671 N N . ALA A 1 89 ? -7.675 3.115 10.022 1.00 90.44 89 ALA A N 1
ATOM 672 C CA . ALA A 1 89 ? -6.653 3.898 10.711 1.00 90.44 89 ALA A CA 1
ATOM 673 C C . ALA A 1 89 ? -5.246 3.326 10.498 1.00 90.44 89 ALA A C 1
ATOM 675 O O . ALA A 1 89 ? -4.330 4.076 10.158 1.00 90.44 89 ALA A O 1
ATOM 676 N N . MET A 1 90 ? -5.095 2.002 10.617 1.00 86.75 90 MET A N 1
ATOM 677 C CA . MET A 1 90 ? -3.844 1.313 10.292 1.00 86.75 90 MET A CA 1
ATOM 678 C C . MET A 1 90 ? -3.432 1.580 8.841 1.00 86.75 90 MET A C 1
ATOM 680 O O . MET A 1 90 ? -2.297 1.977 8.591 1.00 86.75 90 MET A O 1
ATOM 684 N N . LEU A 1 91 ? -4.358 1.429 7.885 1.00 88.25 91 LEU A N 1
ATOM 685 C CA . LEU A 1 91 ? -4.075 1.675 6.471 1.00 88.25 91 LEU A CA 1
ATOM 686 C C . LEU A 1 91 ? -3.661 3.130 6.214 1.00 88.25 91 LEU A C 1
ATOM 688 O O . LEU A 1 91 ? -2.667 3.358 5.540 1.00 88.25 91 LEU A O 1
ATOM 692 N N . VAL A 1 92 ? -4.366 4.117 6.771 1.00 91.75 92 VAL A N 1
ATOM 693 C CA . VAL A 1 92 ? -4.015 5.540 6.622 1.00 91.75 92 VAL A CA 1
ATOM 694 C C . VAL A 1 92 ? -2.596 5.810 7.119 1.00 91.75 92 VAL A C 1
ATOM 696 O O . VAL A 1 92 ? -1.830 6.479 6.428 1.00 91.75 92 VAL A O 1
ATOM 699 N N . LYS A 1 93 ? -2.209 5.235 8.262 1.00 88.56 93 LYS A N 1
ATOM 700 C CA . LYS A 1 93 ? -0.849 5.378 8.793 1.00 88.56 93 LYS A CA 1
ATOM 701 C C . LYS A 1 93 ? 0.210 4.688 7.939 1.00 88.56 93 LYS A C 1
ATOM 703 O O . LYS A 1 93 ? 1.293 5.241 7.761 1.00 88.56 93 LYS A O 1
ATOM 708 N N . VAL A 1 94 ? -0.116 3.549 7.329 1.00 85.38 94 VAL A N 1
ATOM 709 C CA . VAL A 1 94 ? 0.746 2.920 6.318 1.00 85.38 94 VAL A CA 1
ATOM 710 C C . VAL A 1 94 ? 0.952 3.842 5.114 1.00 85.38 94 VAL A C 1
ATOM 712 O O . VAL A 1 94 ? 2.083 3.990 4.659 1.00 85.38 94 VAL A O 1
ATOM 715 N N . LEU A 1 95 ? -0.108 4.484 4.613 1.00 88.81 95 LEU A N 1
ATOM 716 C CA . LEU A 1 95 ? -0.009 5.402 3.472 1.00 88.81 95 LEU A CA 1
ATOM 717 C C . LEU A 1 95 ? 0.838 6.642 3.797 1.00 88.81 95 LEU A C 1
ATOM 719 O O . LEU A 1 95 ? 1.601 7.088 2.945 1.00 88.81 95 LEU A O 1
ATOM 723 N N . GLU A 1 96 ? 0.745 7.171 5.020 1.00 87.75 96 GLU A N 1
ATOM 724 C CA . GLU A 1 96 ? 1.616 8.257 5.496 1.00 87.75 96 GLU A CA 1
ATOM 725 C C . GLU A 1 96 ? 3.088 7.844 5.532 1.00 87.75 96 GLU A C 1
ATOM 727 O O . GLU A 1 96 ? 3.941 8.550 4.994 1.00 87.75 96 GLU A O 1
ATOM 732 N N . ALA A 1 97 ? 3.387 6.691 6.137 1.00 83.31 97 ALA A N 1
ATOM 733 C CA . ALA A 1 97 ? 4.749 6.171 6.211 1.00 83.31 97 ALA A CA 1
ATOM 734 C C . ALA A 1 97 ? 5.334 5.939 4.808 1.00 83.31 97 ALA A C 1
ATOM 736 O O . ALA A 1 97 ? 6.463 6.340 4.528 1.00 83.31 97 ALA A O 1
ATOM 737 N N . LEU A 1 98 ? 4.532 5.360 3.910 1.00 81.56 98 LEU A N 1
ATOM 738 C CA . LEU A 1 98 ? 4.906 5.100 2.524 1.00 81.56 98 LEU A CA 1
ATOM 739 C C . LEU A 1 98 ? 5.170 6.397 1.743 1.00 81.56 98 LEU A C 1
ATOM 741 O O . LEU A 1 98 ? 6.170 6.485 1.034 1.00 81.56 98 LEU A O 1
ATOM 745 N N . GLY A 1 99 ? 4.322 7.417 1.903 1.00 85.75 99 GLY A N 1
ATOM 746 C CA . GLY A 1 99 ? 4.523 8.728 1.278 1.00 85.75 99 GLY A CA 1
ATOM 747 C C . GLY A 1 99 ? 5.798 9.422 1.757 1.00 85.75 99 GLY A C 1
ATOM 748 O O . GLY A 1 99 ? 6.586 9.898 0.941 1.00 85.75 99 GLY A O 1
ATOM 749 N N . ASN A 1 100 ? 6.053 9.413 3.068 1.00 82.00 100 ASN A N 1
ATOM 750 C CA . ASN A 1 100 ? 7.283 9.971 3.638 1.00 82.00 100 ASN A CA 1
ATOM 751 C C . ASN A 1 100 ? 8.537 9.269 3.103 1.00 82.00 100 ASN A C 1
ATOM 753 O O . ASN A 1 100 ? 9.549 9.914 2.829 1.00 82.00 100 ASN A O 1
ATOM 757 N N . GLU A 1 101 ? 8.477 7.951 2.934 1.00 77.50 101 GLU A N 1
ATOM 758 C CA . GLU A 1 101 ? 9.596 7.173 2.413 1.00 77.50 101 GLU A CA 1
ATOM 759 C C . GLU A 1 101 ? 9.852 7.448 0.927 1.00 77.50 101 GLU A C 1
ATOM 761 O O . GLU A 1 101 ? 10.995 7.672 0.529 1.00 77.50 101 GLU A O 1
ATOM 766 N N . ILE A 1 102 ? 8.797 7.496 0.108 1.00 79.62 102 ILE A N 1
ATOM 767 C CA . ILE A 1 102 ? 8.906 7.838 -1.318 1.00 79.62 102 ILE A CA 1
ATOM 768 C C . ILE A 1 102 ? 9.496 9.244 -1.503 1.00 79.62 102 ILE A C 1
ATOM 770 O O . ILE A 1 102 ? 10.281 9.452 -2.427 1.00 79.62 102 ILE A O 1
ATOM 774 N N . ALA A 1 103 ? 9.165 10.188 -0.617 1.00 79.56 103 ALA A N 1
ATOM 775 C CA . ALA A 1 103 ? 9.637 11.569 -0.690 1.00 79.56 103 ALA A CA 1
ATOM 776 C C . ALA A 1 103 ? 11.095 11.781 -0.228 1.00 79.56 103 ALA A C 1
ATOM 77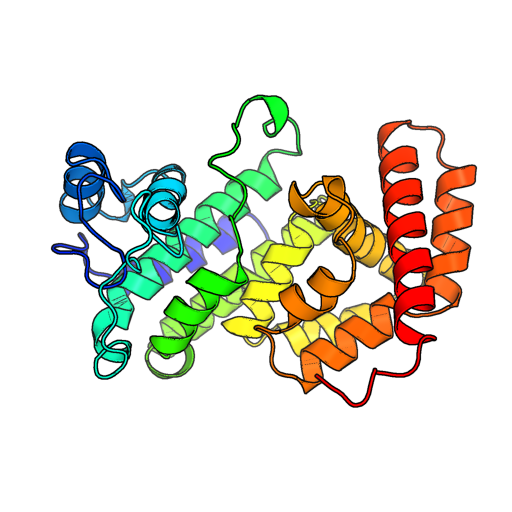8 O O . ALA A 1 103 ? 11.682 12.810 -0.562 1.00 79.56 103 ALA A O 1
ATOM 779 N N . THR A 1 104 ? 11.683 10.864 0.552 1.00 70.69 104 THR A N 1
ATOM 780 C CA . THR A 1 104 ? 12.987 11.074 1.223 1.00 70.69 104 THR A CA 1
ATOM 781 C C . THR A 1 104 ? 14.180 10.351 0.585 1.00 70.69 104 THR A C 1
ATOM 783 O O . THR A 1 104 ? 15.289 10.459 1.102 1.00 70.69 104 THR A O 1
ATOM 786 N N . ASP A 1 105 ? 13.989 9.673 -0.552 1.00 55.50 105 ASP A N 1
ATOM 787 C CA . ASP A 1 105 ? 15.047 9.102 -1.406 1.00 55.50 105 ASP A CA 1
ATOM 788 C C . ASP A 1 105 ? 16.125 8.288 -0.639 1.00 55.50 105 ASP A C 1
ATOM 790 O O . ASP A 1 105 ? 17.273 8.694 -0.459 1.00 55.50 105 ASP A O 1
ATOM 794 N N . GLY A 1 106 ? 15.746 7.089 -0.174 1.00 47.12 106 GLY A N 1
ATOM 795 C CA . GLY A 1 106 ? 16.631 5.928 0.049 1.00 47.12 106 GLY A CA 1
ATOM 796 C C . GLY A 1 106 ? 17.694 5.973 1.164 1.00 47.12 106 GLY A C 1
ATOM 797 O O . GLY A 1 106 ? 18.164 4.913 1.582 1.00 47.12 106 GLY A O 1
ATOM 798 N N . HIS A 1 107 ? 18.079 7.134 1.698 1.00 36.88 107 HIS A N 1
ATOM 799 C CA . HIS A 1 107 ? 19.158 7.233 2.694 1.00 36.88 107 HIS A CA 1
ATOM 800 C C . HIS A 1 107 ? 18.743 6.890 4.135 1.00 36.88 107 HIS A C 1
ATOM 802 O O . HIS A 1 107 ? 19.609 6.730 4.993 1.00 36.88 107 HIS A O 1
ATOM 808 N N . GLY A 1 108 ? 17.447 6.714 4.407 1.00 38.31 108 GLY A N 1
ATOM 809 C CA . GLY A 1 108 ? 16.942 6.326 5.731 1.00 38.31 108 GLY A CA 1
ATOM 810 C C . GLY A 1 108 ? 17.035 4.826 6.052 1.00 38.31 108 GLY A C 1
ATOM 811 O O . GLY A 1 108 ? 16.812 4.427 7.191 1.00 38.31 108 GLY A O 1
ATOM 812 N N . LEU A 1 109 ? 17.369 3.973 5.077 1.00 40.12 109 LEU A N 1
ATOM 813 C CA . LEU A 1 109 ? 17.269 2.512 5.229 1.00 40.12 109 LEU A CA 1
ATOM 814 C C . LEU A 1 109 ? 18.433 1.860 5.997 1.00 40.12 109 LEU A C 1
ATOM 816 O O . LEU A 1 109 ? 18.312 0.707 6.404 1.00 40.12 109 LEU A O 1
ATOM 820 N N . SER A 1 110 ? 19.561 2.546 6.210 1.00 35.69 110 SER A N 1
ATOM 821 C CA . SER A 1 110 ? 20.649 2.017 7.054 1.00 35.69 110 SER A CA 1
ATOM 822 C C . SER A 1 110 ? 20.476 2.345 8.540 1.00 35.69 110 SER A C 1
ATOM 824 O O . SER A 1 110 ? 21.131 1.724 9.376 1.00 35.69 110 SER A O 1
ATOM 826 N N . THR A 1 111 ? 19.600 3.296 8.877 1.00 35.09 111 THR A N 1
ATOM 827 C CA . THR A 1 111 ? 19.344 3.749 10.253 1.00 35.09 111 THR A CA 1
ATOM 828 C C . THR A 1 111 ? 18.048 3.205 10.844 1.00 35.09 111 THR A C 1
ATOM 830 O O . THR A 1 111 ? 17.893 3.216 12.063 1.00 35.09 111 THR A O 1
ATOM 833 N N . LEU A 1 112 ? 17.136 2.693 10.018 1.00 37.16 112 LEU A N 1
ATOM 834 C CA . LEU A 1 112 ? 15.888 2.082 10.464 1.00 37.16 112 LEU A CA 1
ATOM 835 C C . LEU A 1 112 ? 16.077 0.559 10.525 1.00 37.16 112 LEU A C 1
ATOM 837 O O . LEU A 1 112 ? 16.318 -0.099 9.516 1.00 37.16 112 LEU A O 1
ATOM 841 N N . GLY A 1 113 ? 16.076 0.018 11.745 1.00 33.56 113 GLY A N 1
ATOM 842 C CA . GLY A 1 113 ? 16.394 -1.380 12.039 1.00 33.56 113 GLY A CA 1
ATOM 843 C C . GLY A 1 113 ? 15.418 -2.404 11.443 1.00 33.56 113 GLY A C 1
ATOM 844 O O . GLY A 1 113 ? 14.491 -2.087 10.701 1.00 33.56 113 GLY A O 1
ATOM 845 N N . ARG A 1 114 ? 15.622 -3.677 11.814 1.00 35.78 114 ARG A N 1
ATOM 846 C CA . ARG A 1 114 ? 14.801 -4.849 11.434 1.00 35.78 114 ARG A CA 1
ATOM 847 C C . ARG A 1 114 ? 13.283 -4.665 11.618 1.00 35.78 114 ARG A C 1
ATOM 849 O O . ARG A 1 114 ? 12.530 -5.410 11.002 1.00 35.78 114 ARG A O 1
ATOM 856 N N . ASP A 1 115 ? 12.860 -3.681 12.400 1.00 39.03 115 ASP A N 1
ATOM 857 C CA . ASP A 1 115 ? 11.483 -3.478 12.854 1.00 39.03 115 ASP A CA 1
ATOM 858 C C . ASP A 1 115 ? 10.568 -2.774 11.827 1.00 39.03 115 ASP A C 1
ATOM 860 O O . ASP A 1 115 ? 9.390 -2.566 12.102 1.00 39.03 115 ASP A O 1
ATOM 864 N N . TRP A 1 116 ? 11.090 -2.397 10.650 1.00 43.53 116 TRP A N 1
ATOM 865 C CA . TRP A 1 116 ? 10.396 -1.517 9.687 1.00 43.53 116 TRP A CA 1
ATOM 866 C C . TRP A 1 116 ? 10.303 -2.006 8.250 1.00 43.53 116 TRP A C 1
ATOM 868 O O . TRP A 1 116 ? 9.767 -1.333 7.366 1.00 43.53 116 TRP A O 1
ATOM 878 N N . TRP A 1 117 ? 10.743 -3.231 8.013 1.00 45.81 117 TRP A N 1
ATOM 879 C CA . TRP A 1 117 ? 10.193 -3.957 6.885 1.00 45.81 117 TRP A CA 1
ATOM 880 C C . TRP A 1 117 ? 8.712 -4.108 7.210 1.00 45.81 117 TRP A C 1
ATOM 882 O O . TRP A 1 117 ? 8.378 -4.409 8.351 1.00 45.81 117 TRP A O 1
ATOM 892 N N . PHE A 1 118 ? 7.814 -3.849 6.267 1.00 49.62 118 PHE A N 1
ATOM 893 C CA . PHE A 1 118 ? 6.441 -4.322 6.375 1.00 49.62 118 PHE A CA 1
ATOM 894 C C . PHE A 1 118 ? 6.532 -5.846 6.484 1.00 49.62 118 PHE A C 1
ATOM 896 O O . PHE A 1 118 ? 6.506 -6.520 5.462 1.00 49.62 118 PHE A O 1
ATOM 903 N N . VAL A 1 119 ? 6.818 -6.375 7.680 1.00 39.41 119 VAL A N 1
ATOM 904 C CA . VAL A 1 119 ? 7.158 -7.776 7.896 1.00 39.41 119 VAL A CA 1
ATOM 905 C C . VAL A 1 119 ? 5.894 -8.525 7.527 1.00 39.41 119 VAL A C 1
ATOM 907 O O . VAL A 1 119 ? 4.892 -8.489 8.235 1.00 39.41 119 VAL A O 1
ATOM 910 N N . GLU A 1 120 ? 5.959 -9.098 6.329 1.00 49.28 120 GLU A N 1
ATOM 911 C CA . GLU A 1 120 ? 4.911 -9.831 5.640 1.00 49.28 120 GLU A CA 1
ATOM 912 C C . GLU A 1 120 ? 3.653 -8.987 5.346 1.00 49.28 120 GLU A C 1
ATOM 914 O O . GLU A 1 120 ? 2.630 -9.152 6.025 1.00 49.28 120 GLU A O 1
ATOM 919 N N . PRO A 1 121 ? 3.673 -8.145 4.280 1.00 54.00 121 PRO A N 1
ATOM 920 C CA . PRO A 1 121 ? 2.504 -7.399 3.799 1.00 54.00 121 PRO A CA 1
ATOM 921 C C . PRO A 1 121 ? 1.274 -8.296 3.735 1.00 54.00 121 PRO A C 1
ATOM 923 O O . PRO A 1 121 ? 0.193 -7.931 4.184 1.00 54.00 121 PRO A O 1
ATOM 926 N N . GLU A 1 122 ? 1.471 -9.535 3.294 1.00 54.75 122 GLU A N 1
ATOM 927 C CA . GLU A 1 122 ? 0.437 -10.544 3.178 1.00 54.75 122 GLU A CA 1
ATOM 928 C C . GLU A 1 122 ? -0.336 -10.814 4.482 1.00 54.75 122 GLU A C 1
ATOM 930 O O . GLU A 1 122 ? -1.568 -10.867 4.450 1.00 54.75 122 GLU A O 1
ATOM 935 N N . ARG A 1 123 ? 0.326 -10.994 5.635 1.00 57.03 123 ARG A N 1
ATOM 936 C CA . ARG A 1 123 ? -0.364 -11.484 6.844 1.00 57.03 123 ARG A CA 1
ATOM 937 C C . ARG A 1 123 ? -1.301 -10.443 7.440 1.00 57.03 123 ARG A C 1
ATOM 939 O O . ARG A 1 123 ? -2.426 -10.783 7.808 1.00 57.03 123 ARG A O 1
ATOM 946 N N . TRP A 1 124 ? -0.884 -9.185 7.510 1.00 63.47 124 TRP A N 1
ATOM 947 C CA . TRP A 1 124 ? -1.740 -8.118 8.027 1.00 63.47 124 TRP A CA 1
ATOM 948 C C . TRP A 1 124 ? -2.640 -7.521 6.941 1.00 63.47 124 TRP A C 1
ATOM 950 O O . TRP A 1 124 ? -3.779 -7.173 7.243 1.00 63.47 124 TRP A O 1
ATOM 960 N N . THR A 1 125 ? -2.225 -7.507 5.669 1.00 71.06 125 THR A N 1
ATOM 961 C CA . THR A 1 125 ? -3.121 -7.113 4.570 1.00 71.06 125 THR A CA 1
ATOM 962 C C . THR A 1 125 ? -4.305 -8.067 4.480 1.00 71.06 125 THR A C 1
ATOM 964 O O . THR A 1 125 ? -5.435 -7.612 4.335 1.00 71.06 125 THR A O 1
ATOM 967 N N . ARG A 1 126 ? -4.108 -9.378 4.690 1.00 71.00 126 ARG A N 1
ATOM 968 C CA . ARG A 1 126 ? -5.222 -10.334 4.842 1.00 71.00 126 ARG A CA 1
ATOM 969 C C . ARG A 1 126 ? -6.167 -9.962 5.994 1.00 71.00 126 ARG A C 1
ATOM 971 O O . ARG A 1 126 ? -7.377 -10.100 5.835 1.00 71.00 126 ARG A O 1
ATOM 978 N N . ARG A 1 127 ? -5.651 -9.456 7.124 1.00 72.44 127 ARG A N 1
ATOM 979 C CA . ARG A 1 127 ? -6.482 -8.973 8.250 1.00 72.44 127 ARG A CA 1
ATOM 980 C C . ARG A 1 127 ? -7.298 -7.741 7.854 1.00 72.44 127 ARG A C 1
ATOM 982 O O . ARG A 1 127 ? -8.493 -7.689 8.128 1.00 72.44 127 ARG A O 1
ATOM 989 N N . LEU A 1 128 ? -6.690 -6.789 7.149 1.00 78.94 128 LEU A N 1
ATOM 990 C CA . LEU A 1 128 ? -7.404 -5.624 6.621 1.00 78.94 128 LEU A CA 1
ATOM 991 C C . LEU A 1 128 ? -8.458 -6.009 5.573 1.00 78.94 128 LEU A C 1
ATOM 993 O O . LEU A 1 128 ? -9.553 -5.451 5.564 1.00 78.94 128 LEU A O 1
ATOM 997 N N . LEU A 1 129 ? -8.160 -6.988 4.714 1.00 78.62 129 LEU A N 1
ATOM 998 C CA . LEU A 1 129 ? -9.110 -7.531 3.740 1.00 78.62 129 LEU A CA 1
ATOM 999 C C . LEU A 1 129 ? -10.305 -8.203 4.431 1.00 78.62 129 LEU A C 1
ATOM 1001 O O . LEU A 1 129 ? -11.433 -8.036 3.974 1.00 78.62 129 LEU A O 1
ATOM 1005 N N . ALA A 1 130 ? -10.091 -8.885 5.562 1.00 78.38 130 ALA A N 1
ATOM 1006 C CA . ALA A 1 130 ? -11.171 -9.464 6.367 1.00 78.38 130 ALA A CA 1
ATOM 1007 C C . ALA A 1 130 ? -12.113 -8.408 6.981 1.00 78.38 130 ALA A C 1
ATOM 1009 O O . ALA A 1 130 ? -13.247 -8.731 7.329 1.00 78.38 130 ALA A O 1
ATOM 1010 N N . CYS A 1 131 ? -11.677 -7.147 7.080 1.00 84.06 131 CYS A N 1
ATOM 1011 C CA . CYS A 1 131 ? -12.515 -6.033 7.536 1.00 84.06 131 CYS A CA 1
ATOM 1012 C C . CYS A 1 131 ? -13.422 -5.469 6.426 1.00 84.06 131 CYS A C 1
ATOM 1014 O O . CYS A 1 131 ? -14.204 -4.553 6.674 1.00 84.06 131 CYS A O 1
ATOM 1016 N N . ASP A 1 132 ? -13.308 -5.992 5.200 1.00 84.69 132 ASP A N 1
ATOM 1017 C CA . ASP A 1 132 ? -14.114 -5.622 4.034 1.00 84.69 132 ASP A CA 1
ATOM 1018 C C . ASP A 1 132 ? -14.164 -4.102 3.765 1.00 84.69 132 ASP A C 1
ATOM 1020 O O . ASP A 1 132 ? -15.198 -3.510 3.438 1.00 84.69 132 ASP A O 1
ATOM 1024 N N . LEU A 1 133 ? -13.007 -3.440 3.901 1.00 84.62 133 LEU A N 1
ATOM 1025 C CA . LEU A 1 133 ? -12.877 -1.985 3.752 1.00 84.62 133 LEU A CA 1
ATOM 1026 C C . LEU A 1 133 ? -13.471 -1.476 2.427 1.00 84.62 133 LEU A C 1
ATOM 1028 O O . LEU A 1 133 ? -14.101 -0.419 2.382 1.00 84.62 133 LEU A O 1
ATOM 1032 N N . ARG A 1 134 ? -13.332 -2.234 1.334 1.00 78.94 134 ARG A N 1
ATOM 1033 C CA . ARG A 1 134 ? -13.819 -1.811 0.011 1.00 78.94 134 ARG A CA 1
ATOM 1034 C C . ARG A 1 134 ? -15.334 -1.626 -0.031 1.00 78.94 134 ARG A C 1
ATOM 1036 O O . ARG A 1 134 ? -15.802 -0.728 -0.732 1.00 78.94 134 ARG A O 1
ATOM 1043 N N . THR A 1 135 ? -16.102 -2.442 0.686 1.00 83.12 135 THR A N 1
ATOM 1044 C CA . THR A 1 135 ? -17.568 -2.331 0.693 1.00 83.12 135 THR A CA 1
ATOM 1045 C C . THR A 1 135 ? -18.042 -1.365 1.777 1.00 83.12 135 THR A C 1
ATOM 1047 O O . THR A 1 135 ? -18.964 -0.584 1.529 1.00 83.12 135 THR A O 1
ATOM 1050 N N . ARG A 1 136 ? -17.377 -1.361 2.941 1.00 86.06 136 ARG A N 1
ATOM 1051 C CA . ARG A 1 136 ? -17.787 -0.614 4.141 1.00 86.06 136 ARG A CA 1
ATOM 1052 C C . ARG A 1 136 ? -17.498 0.880 4.071 1.00 86.06 136 ARG A C 1
ATOM 1054 O O . ARG A 1 136 ? -18.250 1.669 4.638 1.00 86.06 136 ARG A O 1
ATOM 1061 N N . LEU A 1 137 ? -16.441 1.285 3.368 1.00 87.94 137 LEU A N 1
ATOM 1062 C CA . LEU A 1 137 ? -16.060 2.693 3.295 1.00 87.94 137 LEU A CA 1
ATOM 1063 C C . LEU A 1 137 ? -17.122 3.540 2.573 1.00 87.94 137 LEU A C 1
ATOM 1065 O O . LEU A 1 137 ? -17.567 3.161 1.484 1.00 87.94 137 LEU A O 1
ATOM 1069 N N . PRO A 1 138 ? -17.473 4.732 3.092 1.00 89.19 138 PRO A N 1
ATOM 1070 C CA . PRO A 1 138 ? -18.301 5.693 2.370 1.00 89.19 138 PRO A CA 1
ATOM 1071 C C . PRO A 1 138 ? -17.726 6.016 0.985 1.00 89.19 138 PRO A C 1
ATOM 1073 O O . PRO A 1 138 ? -16.511 6.030 0.787 1.00 89.19 138 PRO A O 1
ATOM 1076 N N . ALA A 1 139 ? -18.582 6.340 0.011 1.00 89.50 139 ALA A N 1
ATOM 1077 C CA . ALA A 1 139 ? -18.140 6.599 -1.365 1.00 89.50 139 ALA A CA 1
ATOM 1078 C C . ALA A 1 139 ? -17.059 7.694 -1.464 1.00 89.50 139 ALA A C 1
ATOM 1080 O O . ALA A 1 139 ? -16.107 7.546 -2.232 1.00 89.50 139 ALA A O 1
ATOM 1081 N N . ALA A 1 140 ? -17.173 8.750 -0.653 1.00 88.12 140 ALA A N 1
ATOM 1082 C CA . ALA A 1 140 ? -16.179 9.818 -0.575 1.00 88.12 140 ALA A CA 1
ATOM 1083 C C . ALA A 1 140 ? -14.816 9.315 -0.061 1.00 88.12 140 ALA A C 1
ATOM 1085 O O . ALA A 1 140 ? -13.789 9.653 -0.651 1.00 88.12 140 ALA A O 1
ATOM 1086 N N . ALA A 1 141 ? -14.817 8.461 0.969 1.00 91.56 141 ALA A N 1
ATOM 1087 C CA . ALA A 1 141 ? -13.618 7.836 1.525 1.00 91.56 141 ALA A CA 1
ATOM 1088 C C . ALA A 1 141 ? -12.972 6.873 0.525 1.00 91.56 141 ALA A C 1
ATOM 1090 O O . ALA A 1 141 ? -11.769 6.925 0.317 1.00 91.56 141 ALA A O 1
ATOM 1091 N N . ARG A 1 142 ? -13.768 6.064 -0.186 1.00 92.00 142 ARG A N 1
ATOM 1092 C CA . ARG A 1 142 ? -13.255 5.190 -1.258 1.00 92.00 142 ARG A CA 1
ATOM 1093 C C . ARG A 1 142 ? -12.577 5.980 -2.368 1.00 92.00 142 ARG A C 1
ATOM 1095 O O . ARG A 1 142 ? -11.529 5.577 -2.853 1.00 92.00 142 ARG A O 1
ATOM 1102 N N . GLY A 1 143 ? -13.174 7.102 -2.774 1.00 91.94 143 GLY A N 1
ATOM 1103 C CA . GLY A 1 143 ? -12.559 7.997 -3.751 1.00 91.94 143 GLY A CA 1
ATOM 1104 C C . GLY A 1 143 ? -11.271 8.640 -3.232 1.00 91.94 143 GLY A C 1
ATOM 1105 O O . GLY A 1 143 ? -10.346 8.836 -4.007 1.00 91.94 143 GLY A O 1
ATOM 1106 N N . ALA A 1 144 ? -11.199 8.965 -1.939 1.00 94.56 144 ALA A N 1
ATOM 1107 C CA . ALA A 1 144 ? -9.986 9.492 -1.319 1.00 94.56 144 ALA A CA 1
ATOM 1108 C C . ALA A 1 144 ? -8.879 8.432 -1.219 1.00 94.56 144 ALA A C 1
ATOM 1110 O O . ALA A 1 144 ? -7.747 8.722 -1.578 1.00 94.56 144 ALA A O 1
ATOM 1111 N N . LEU A 1 145 ? -9.219 7.201 -0.832 1.00 93.62 145 LEU A N 1
ATOM 1112 C CA . LEU A 1 145 ? -8.285 6.079 -0.758 1.00 93.62 145 LEU A CA 1
ATOM 1113 C C . LEU A 1 145 ? -7.680 5.760 -2.127 1.00 93.62 145 LEU A C 1
ATOM 1115 O O . LEU A 1 145 ? -6.468 5.645 -2.256 1.00 93.62 145 LEU A O 1
ATOM 1119 N N . ASP A 1 146 ? -8.520 5.678 -3.160 1.00 92.81 146 ASP A N 1
ATOM 1120 C CA . ASP A 1 146 ? -8.066 5.440 -4.532 1.00 92.81 146 ASP A CA 1
ATOM 1121 C C . ASP A 1 146 ? -7.146 6.564 -5.032 1.00 92.81 146 ASP A C 1
ATOM 1123 O O . ASP A 1 146 ? -6.101 6.289 -5.615 1.00 92.81 146 ASP A O 1
ATOM 1127 N N . ARG A 1 147 ? -7.479 7.829 -4.732 1.00 93.56 147 ARG A N 1
ATOM 1128 C CA . ARG A 1 147 ? -6.603 8.968 -5.044 1.00 93.56 147 ARG A CA 1
ATOM 1129 C C . ARG A 1 147 ? -5.269 8.893 -4.307 1.00 93.56 147 ARG A C 1
ATOM 1131 O O . ARG A 1 147 ? -4.248 9.061 -4.956 1.00 93.56 147 ARG A O 1
ATOM 1138 N N . ALA A 1 148 ? -5.266 8.624 -3.001 1.00 94.38 148 ALA A N 1
ATOM 1139 C CA . ALA A 1 148 ? -4.033 8.513 -2.219 1.00 94.38 148 ALA A CA 1
ATOM 1140 C C . ALA A 1 148 ? -3.101 7.436 -2.796 1.00 94.38 148 ALA A C 1
ATOM 1142 O O . ALA A 1 148 ? -1.922 7.690 -3.016 1.00 94.38 148 ALA A O 1
ATOM 1143 N N . LEU A 1 149 ? -3.649 6.260 -3.114 1.00 92.94 149 LEU A N 1
ATOM 1144 C CA . LEU A 1 149 ? -2.893 5.147 -3.691 1.00 92.94 149 LEU A CA 1
ATOM 1145 C C . LEU A 1 149 ? -2.352 5.462 -5.092 1.00 92.94 149 LEU A C 1
ATOM 1147 O O . LEU A 1 149 ? -1.217 5.107 -5.396 1.00 92.94 149 LEU A O 1
ATOM 1151 N N . MET A 1 150 ? -3.131 6.150 -5.933 1.00 93.69 150 MET A N 1
ATOM 1152 C CA . MET A 1 150 ? -2.655 6.603 -7.244 1.00 93.69 150 MET A CA 1
ATOM 1153 C C . MET A 1 150 ? -1.561 7.671 -7.132 1.00 93.69 150 MET A C 1
ATOM 1155 O O . MET A 1 150 ? -0.574 7.574 -7.851 1.00 93.69 150 MET A O 1
ATOM 1159 N N . VAL A 1 151 ? -1.688 8.641 -6.214 1.00 93.56 151 VAL A N 1
ATOM 1160 C CA . VAL A 1 151 ? -0.635 9.646 -5.969 1.00 93.56 151 VAL A CA 1
ATOM 1161 C C . VAL A 1 151 ? 0.663 8.965 -5.558 1.00 93.56 151 VAL A C 1
ATOM 1163 O O . VAL A 1 151 ? 1.705 9.253 -6.133 1.00 93.56 151 VAL A O 1
ATOM 1166 N N . LEU A 1 152 ? 0.599 8.022 -4.615 1.00 90.81 152 LEU A N 1
ATOM 1167 C CA . LEU A 1 152 ? 1.774 7.264 -4.186 1.00 90.81 152 LEU A CA 1
ATOM 1168 C C . LEU A 1 152 ? 2.390 6.472 -5.344 1.00 90.81 152 LEU A C 1
ATOM 1170 O O . LEU A 1 152 ? 3.611 6.407 -5.450 1.00 90.81 152 LEU A O 1
ATOM 1174 N N . ALA A 1 153 ? 1.570 5.887 -6.225 1.00 90.25 153 ALA A N 1
ATOM 1175 C CA . ALA A 1 153 ? 2.072 5.126 -7.367 1.00 90.25 153 ALA A CA 1
ATOM 1176 C C . ALA A 1 153 ? 2.786 6.048 -8.362 1.00 90.25 153 ALA A C 1
ATOM 1178 O O . ALA A 1 153 ? 3.893 5.739 -8.800 1.00 90.25 153 ALA A O 1
ATOM 1179 N N . ASP A 1 154 ? 2.182 7.194 -8.674 1.00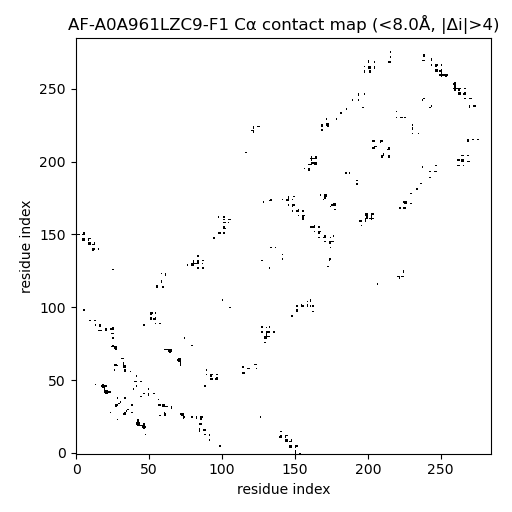 90.75 154 ASP A N 1
ATOM 1180 C CA . ASP A 1 154 ? 2.761 8.205 -9.555 1.00 90.75 154 ASP A CA 1
ATOM 1181 C C . ASP A 1 154 ? 4.062 8.778 -8.976 1.00 90.75 154 ASP A C 1
ATOM 1183 O O . ASP A 1 154 ? 5.052 8.904 -9.699 1.00 90.75 154 ASP A O 1
ATOM 1187 N N . GLU A 1 155 ? 4.094 9.085 -7.675 1.00 88.38 155 GLU A N 1
ATOM 1188 C CA . GLU A 1 155 ? 5.298 9.577 -7.001 1.00 88.38 155 GLU A CA 1
ATOM 1189 C C . GLU A 1 155 ? 6.396 8.511 -6.966 1.00 88.38 155 GLU A C 1
ATOM 1191 O O . GLU A 1 155 ? 7.524 8.804 -7.358 1.00 88.38 155 GLU A O 1
ATOM 1196 N N . ALA A 1 156 ? 6.078 7.262 -6.606 1.00 84.06 156 ALA A N 1
ATOM 1197 C CA . ALA A 1 156 ? 7.044 6.165 -6.610 1.00 84.06 156 ALA A CA 1
ATOM 1198 C C . ALA A 1 156 ? 7.631 5.916 -8.008 1.00 84.06 156 ALA A C 1
ATOM 1200 O O . ALA A 1 156 ? 8.834 5.689 -8.141 1.00 84.06 156 ALA A O 1
ATOM 1201 N N . LEU A 1 157 ? 6.807 5.997 -9.060 1.00 85.25 157 LEU A N 1
ATOM 1202 C CA . LEU A 1 157 ? 7.257 5.906 -10.451 1.00 85.25 157 LEU A CA 1
ATOM 1203 C C . LEU A 1 157 ? 8.171 7.074 -10.836 1.00 85.25 157 LEU A C 1
ATOM 1205 O O . LEU A 1 157 ? 9.166 6.872 -11.538 1.00 85.25 157 LEU A O 1
ATOM 1209 N N . ALA A 1 158 ? 7.825 8.289 -10.405 1.00 84.44 158 ALA A N 1
ATOM 1210 C CA . ALA A 1 158 ? 8.558 9.506 -10.729 1.00 84.44 158 ALA A CA 1
ATOM 1211 C C . ALA A 1 158 ? 9.929 9.564 -10.041 1.00 84.44 158 ALA A C 1
ATOM 1213 O O . ALA A 1 158 ? 10.911 9.930 -10.690 1.00 84.44 158 ALA A O 1
ATOM 1214 N N . THR A 1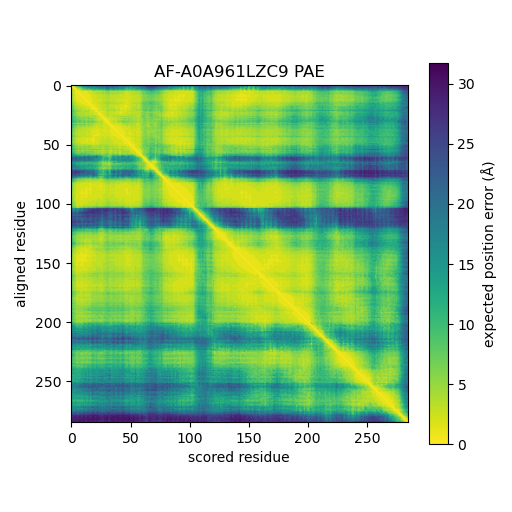 159 ? 10.008 9.182 -8.763 1.00 78.06 159 THR A N 1
ATOM 1215 C CA . THR A 1 159 ? 11.261 9.149 -7.987 1.00 78.06 159 THR A CA 1
ATOM 1216 C C . THR A 1 159 ? 12.067 7.876 -8.228 1.00 78.06 159 THR A C 1
ATOM 1218 O O . THR A 1 159 ? 13.269 7.833 -7.995 1.00 78.06 159 THR A O 1
ATOM 1221 N N . GLY A 1 160 ? 11.430 6.836 -8.763 1.00 73.25 160 GLY A N 1
ATOM 1222 C CA . GLY A 1 160 ? 12.038 5.526 -8.933 1.00 73.25 160 GLY A CA 1
ATOM 1223 C C . GLY A 1 160 ? 12.230 4.772 -7.624 1.00 73.25 160 GLY A C 1
ATOM 1224 O O . GLY A 1 160 ? 13.182 4.003 -7.483 1.00 73.25 160 GLY A O 1
ATOM 1225 N N . SER A 1 161 ? 11.307 4.985 -6.688 1.00 76.56 161 SER A N 1
ATOM 1226 C CA . SER A 1 161 ? 11.316 4.377 -5.368 1.00 76.56 161 SER A CA 1
ATOM 1227 C C . SER A 1 161 ? 11.224 2.851 -5.429 1.00 76.56 161 SER A C 1
ATOM 1229 O O . SER A 1 161 ? 10.421 2.264 -6.161 1.00 76.56 161 SER A O 1
ATOM 1231 N N . VAL A 1 162 ? 11.988 2.199 -4.553 1.00 71.50 162 VAL A N 1
ATOM 1232 C CA . VAL A 1 162 ? 11.904 0.754 -4.292 1.00 71.50 162 VAL A CA 1
ATOM 1233 C C . VAL A 1 162 ? 10.551 0.326 -3.704 1.00 71.50 162 VAL A C 1
ATOM 1235 O O . VAL A 1 162 ? 10.235 -0.861 -3.702 1.00 71.50 162 VAL A O 1
ATOM 1238 N N . ARG A 1 163 ? 9.728 1.282 -3.252 1.00 76.56 163 ARG A N 1
ATOM 1239 C CA . ARG A 1 163 ? 8.400 1.062 -2.649 1.00 76.56 163 ARG A CA 1
ATOM 1240 C C . ARG A 1 163 ? 7.250 1.044 -3.649 1.00 76.56 163 ARG A C 1
ATOM 1242 O O . ARG A 1 163 ? 6.077 0.974 -3.276 1.00 76.56 163 ARG A O 1
ATOM 1249 N N . LEU A 1 164 ? 7.570 1.082 -4.940 1.00 80.19 164 LEU A N 1
ATOM 1250 C CA . LEU A 1 164 ? 6.574 0.953 -5.994 1.00 80.19 164 LEU A CA 1
ATOM 1251 C C . LEU A 1 164 ? 5.771 -0.352 -5.864 1.00 80.19 164 LEU A C 1
ATOM 1253 O O . LEU A 1 164 ? 4.556 -0.328 -6.027 1.00 80.19 164 LEU A O 1
ATOM 1257 N N . LEU A 1 165 ? 6.419 -1.473 -5.523 1.00 77.94 165 LEU A N 1
ATOM 1258 C CA . LEU A 1 165 ? 5.731 -2.759 -5.353 1.00 77.94 165 LEU A CA 1
ATOM 1259 C C . LEU A 1 165 ? 4.682 -2.709 -4.230 1.00 77.94 165 LEU A C 1
ATOM 1261 O O . LEU A 1 165 ? 3.528 -3.053 -4.482 1.00 77.94 165 LEU A O 1
ATOM 1265 N N . ASP A 1 166 ? 5.049 -2.199 -3.048 1.00 78.75 166 ASP A N 1
ATOM 1266 C CA . ASP A 1 166 ? 4.125 -2.036 -1.915 1.00 78.75 166 ASP A CA 1
ATOM 1267 C C . ASP A 1 166 ? 2.899 -1.199 -2.328 1.00 78.75 166 ASP A C 1
ATOM 1269 O O . ASP A 1 166 ? 1.748 -1.521 -2.032 1.00 78.75 166 ASP A O 1
ATOM 1273 N N . THR A 1 167 ? 3.135 -0.139 -3.102 1.00 83.88 167 THR A N 1
ATOM 1274 C CA . THR A 1 167 ? 2.068 0.745 -3.578 1.00 83.88 167 THR A CA 1
ATOM 1275 C C . THR A 1 167 ? 1.113 0.045 -4.549 1.00 83.88 167 THR A C 1
ATOM 1277 O O . THR A 1 167 ? -0.106 0.195 -4.439 1.00 83.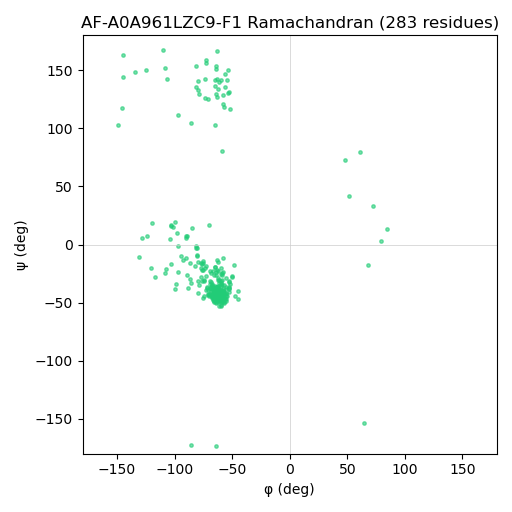88 167 THR A O 1
ATOM 1280 N N . LEU A 1 168 ? 1.643 -0.744 -5.491 1.00 84.81 168 LEU A N 1
ATOM 1281 C CA . LEU A 1 168 ? 0.839 -1.521 -6.442 1.00 84.81 168 LEU A CA 1
ATOM 1282 C C . LEU A 1 168 ? -0.005 -2.588 -5.733 1.00 84.81 168 LEU A C 1
ATOM 1284 O O . LEU A 1 168 ? -1.155 -2.821 -6.118 1.00 84.81 168 LEU A O 1
ATOM 1288 N N . GLU A 1 169 ? 0.544 -3.199 -4.685 1.00 81.00 169 GLU A N 1
ATOM 1289 C CA . GLU A 1 169 ? -0.157 -4.155 -3.831 1.00 81.00 169 GLU A CA 1
ATOM 1290 C C . GLU A 1 169 ? -1.365 -3.515 -3.142 1.00 81.00 169 GLU A C 1
ATOM 1292 O O . GLU A 1 169 ? -2.493 -3.991 -3.309 1.00 81.00 169 GLU A O 1
ATOM 1297 N N . TYR A 1 170 ? -1.182 -2.385 -2.453 1.00 85.38 170 TYR A N 1
ATOM 1298 C CA . TYR A 1 170 ? -2.304 -1.685 -1.821 1.00 85.38 170 TYR A CA 1
ATOM 1299 C C . TYR A 1 170 ? -3.311 -1.146 -2.838 1.00 85.38 170 TYR A C 1
ATOM 1301 O O . TYR A 1 170 ? -4.522 -1.206 -2.601 1.00 85.38 170 TYR A O 1
ATOM 1309 N N . LEU A 1 171 ? -2.844 -0.659 -3.991 1.00 87.69 171 LEU A N 1
ATOM 1310 C CA . LEU A 1 171 ? -3.715 -0.185 -5.064 1.00 87.69 171 LEU A CA 1
ATOM 1311 C C . LEU A 1 171 ? -4.601 -1.308 -5.614 1.00 87.69 171 LEU A C 1
ATOM 1313 O O . LEU A 1 171 ? -5.779 -1.077 -5.887 1.00 87.69 171 LEU A O 1
ATOM 1317 N N . GLY A 1 172 ? -4.076 -2.523 -5.758 1.00 84.31 172 GLY A N 1
ATOM 1318 C CA . GLY A 1 172 ? -4.870 -3.659 -6.218 1.00 84.31 172 GLY A CA 1
ATOM 1319 C C . GLY A 1 172 ? -5.739 -4.300 -5.132 1.00 84.31 172 GLY A C 1
ATOM 1320 O O . GLY A 1 172 ? -6.835 -4.777 -5.440 1.00 84.31 172 GLY A O 1
ATOM 1321 N N . ALA A 1 173 ? -5.294 -4.276 -3.873 1.00 83.50 173 ALA A N 1
ATOM 1322 C CA . ALA A 1 173 ? -6.037 -4.813 -2.736 1.00 83.50 173 ALA A CA 1
ATOM 1323 C C . ALA A 1 173 ? -7.201 -3.901 -2.317 1.00 83.50 173 ALA A C 1
ATOM 1325 O O . ALA A 1 173 ? -8.321 -4.375 -2.121 1.00 83.50 173 ALA A O 1
ATOM 1326 N N . PHE A 1 174 ? -6.969 -2.590 -2.219 1.00 86.25 174 PHE A N 1
ATOM 1327 C CA . PHE A 1 174 ? -7.924 -1.632 -1.650 1.00 86.25 174 PHE A CA 1
ATOM 1328 C C . PHE A 1 174 ? -8.421 -0.583 -2.650 1.00 86.25 174 PHE A C 1
ATOM 1330 O O . PHE A 1 174 ? -9.551 -0.102 -2.526 1.00 86.25 174 PHE A O 1
ATOM 1337 N N . GLY A 1 175 ? -7.617 -0.256 -3.661 1.00 86.44 175 GLY A N 1
ATOM 1338 C CA . GLY A 1 175 ? -7.946 0.722 -4.696 1.00 86.44 175 GLY A CA 1
ATOM 1339 C C . GLY A 1 175 ? -8.740 0.152 -5.876 1.00 86.44 175 GLY A C 1
ATOM 1340 O O . GLY A 1 175 ? -9.234 -0.981 -5.871 1.00 86.44 175 GLY A O 1
ATOM 1341 N N . ARG A 1 176 ? -8.916 0.986 -6.901 1.00 87.56 176 ARG A N 1
ATOM 1342 C CA . ARG A 1 176 ? -9.542 0.656 -8.193 1.00 87.56 176 ARG A CA 1
ATOM 1343 C C . ARG A 1 176 ? -8.703 1.105 -9.389 1.00 87.56 176 ARG A C 1
ATOM 1345 O O . ARG A 1 176 ? -9.013 0.681 -10.497 1.00 87.56 176 ARG A O 1
ATOM 1352 N N . GLY A 1 177 ? -7.660 1.910 -9.181 1.00 85.56 177 GLY A N 1
ATOM 1353 C CA . GLY A 1 177 ? -6.793 2.427 -10.243 1.00 85.56 177 GLY A CA 1
ATOM 1354 C C . GLY A 1 177 ? -5.823 1.421 -10.877 1.00 85.56 177 GLY A C 1
ATOM 1355 O O . GLY A 1 177 ? -5.378 1.655 -11.999 1.00 85.56 177 GLY A O 1
ATOM 1356 N N . LEU A 1 178 ? -5.530 0.281 -10.231 1.00 86.50 178 LEU A N 1
ATOM 1357 C CA . LEU A 1 178 ? -4.519 -0.670 -10.726 1.00 86.50 178 LEU A CA 1
ATOM 1358 C C . LEU A 1 178 ? -4.748 -1.141 -12.180 1.00 86.50 178 LEU A C 1
ATOM 1360 O O . LEU A 1 178 ? -3.782 -1.136 -12.937 1.00 86.50 178 LEU A O 1
ATOM 1364 N N . PRO A 1 179 ? -5.969 -1.509 -12.627 1.00 86.94 179 PRO A N 1
ATOM 1365 C CA . PRO A 1 179 ? -6.199 -1.895 -14.019 1.00 86.94 179 PRO A CA 1
ATOM 1366 C C . PRO A 1 179 ? -5.822 -0.790 -15.013 1.00 86.94 179 PRO A C 1
ATOM 1368 O O . PRO A 1 179 ? -5.128 -1.066 -15.985 1.00 86.94 179 PRO A O 1
ATOM 1371 N N . ALA A 1 180 ? -6.212 0.458 -14.736 1.00 87.56 180 ALA A N 1
ATOM 1372 C CA . ALA A 1 180 ? -5.902 1.596 -15.599 1.00 87.56 180 ALA A CA 1
ATOM 1373 C C . ALA A 1 180 ? -4.396 1.896 -15.628 1.00 87.56 180 ALA A C 1
ATOM 1375 O O . ALA A 1 180 ? -3.848 2.202 -16.686 1.00 87.56 180 ALA A O 1
ATOM 1376 N N . LEU A 1 181 ? -3.716 1.760 -14.484 1.00 87.12 181 LEU A N 1
ATOM 1377 C CA . LEU A 1 181 ? -2.264 1.899 -14.401 1.00 87.12 181 LEU A CA 1
ATOM 1378 C C . LEU A 1 181 ? -1.551 0.809 -15.213 1.00 87.12 181 LEU A C 1
ATOM 1380 O O . LEU A 1 181 ? -0.629 1.114 -15.964 1.00 87.12 181 LEU A O 1
ATOM 1384 N N . VAL A 1 182 ? -1.997 -0.447 -15.114 1.00 84.00 182 VAL A N 1
ATOM 1385 C CA . VAL A 1 182 ? -1.453 -1.565 -15.903 1.00 84.00 182 VAL A CA 1
ATOM 1386 C C . VAL A 1 182 ? -1.675 -1.345 -17.399 1.00 84.00 182 VAL A C 1
ATOM 1388 O O . VAL A 1 182 ? -0.729 -1.487 -18.169 1.00 84.00 182 VAL A O 1
ATOM 1391 N N . ASP A 1 183 ? -2.874 -0.934 -17.817 1.00 86.12 183 ASP A N 1
ATOM 1392 C CA . ASP A 1 183 ? -3.168 -0.641 -19.226 1.00 86.12 183 ASP A CA 1
ATOM 1393 C C . ASP A 1 183 ? -2.279 0.504 -19.755 1.00 86.12 183 ASP A C 1
ATOM 1395 O O . ASP A 1 183 ? -1.728 0.430 -20.859 1.00 86.12 183 ASP A O 1
ATOM 1399 N N . TRP A 1 184 ? -2.070 1.550 -18.946 1.00 88.38 184 TRP A N 1
ATOM 1400 C CA . TRP A 1 184 ? -1.151 2.638 -19.278 1.00 88.38 184 TRP A CA 1
ATOM 1401 C C . TRP A 1 184 ? 0.293 2.143 -19.400 1.00 88.38 184 TRP A C 1
ATOM 1403 O O . TRP A 1 184 ? 0.943 2.460 -20.399 1.00 88.38 184 TRP A O 1
ATOM 1413 N N . LEU A 1 185 ? 0.784 1.344 -18.446 1.00 84.00 185 LEU A N 1
ATOM 1414 C CA . LEU A 1 185 ? 2.126 0.752 -18.466 1.00 84.00 185 LEU A CA 1
ATOM 1415 C C . LEU A 1 185 ? 2.348 -0.095 -19.724 1.00 84.00 185 LEU A C 1
ATOM 1417 O O . LEU A 1 185 ? 3.361 0.071 -20.404 1.00 84.00 185 LEU A O 1
ATOM 1421 N N . GLU A 1 186 ? 1.393 -0.960 -20.065 1.00 82.75 186 GLU A N 1
ATOM 1422 C CA . GLU A 1 186 ? 1.445 -1.830 -21.247 1.00 82.75 186 GLU A CA 1
ATOM 1423 C C . GLU A 1 186 ? 1.492 -1.027 -22.559 1.00 82.75 186 GLU A C 1
ATOM 1425 O O . GLU A 1 186 ? 2.137 -1.456 -23.519 1.00 82.75 186 GLU A O 1
ATOM 1430 N N . SER A 1 187 ? 0.885 0.166 -22.587 1.00 85.44 187 SER A N 1
ATOM 1431 C CA . SER A 1 187 ? 0.944 1.094 -23.727 1.00 85.44 187 SER A CA 1
ATOM 1432 C C . SER A 1 187 ? 2.263 1.872 -23.846 1.00 85.44 187 SER A C 1
ATOM 1434 O O . SER A 1 187 ? 2.554 2.431 -24.907 1.00 85.44 187 SER A O 1
ATOM 1436 N N . GLN A 1 188 ? 3.085 1.915 -22.789 1.00 84.25 188 GLN A N 1
ATOM 1437 C CA . GLN A 1 188 ? 4.341 2.666 -22.808 1.00 84.25 188 GLN A CA 1
ATOM 1438 C C . GLN A 1 188 ? 5.409 1.985 -23.677 1.00 84.25 188 GLN A C 1
ATOM 1440 O O . GLN A 1 188 ? 5.409 0.762 -23.828 1.00 84.25 188 GLN A O 1
ATOM 1445 N N . PRO A 1 189 ? 6.408 2.727 -24.194 1.00 83.19 189 PRO A N 1
ATOM 1446 C CA . PRO A 1 189 ? 7.569 2.120 -24.836 1.00 83.19 189 PRO A CA 1
ATOM 1447 C C . PRO A 1 189 ? 8.287 1.131 -23.908 1.00 83.19 189 PRO A C 1
ATOM 1449 O O . PRO A 1 189 ? 8.415 1.372 -22.706 1.00 83.19 189 PRO A O 1
ATOM 1452 N N . LEU A 1 190 ? 8.864 0.067 -24.478 1.00 73.56 190 LEU A N 1
ATOM 1453 C CA . LEU A 1 190 ? 9.545 -0.998 -23.724 1.00 73.56 190 LEU A CA 1
ATOM 1454 C C . LEU A 1 190 ? 10.609 -0.468 -22.744 1.00 73.56 190 LEU A C 1
ATOM 1456 O O . LEU A 1 190 ? 10.777 -1.015 -21.661 1.00 73.56 190 LEU A O 1
ATOM 1460 N N . ARG A 1 191 ? 11.302 0.624 -23.095 1.00 70.44 191 ARG A N 1
ATOM 1461 C CA . ARG A 1 191 ? 12.288 1.282 -22.220 1.00 70.44 191 ARG A CA 1
ATOM 1462 C C . ARG A 1 191 ? 11.671 1.862 -20.945 1.00 70.44 191 ARG A C 1
ATOM 1464 O O . ARG A 1 191 ? 12.321 1.841 -19.906 1.00 70.44 191 ARG A O 1
ATOM 1471 N N . SER A 1 192 ? 10.458 2.394 -21.021 1.00 77.69 192 SER A N 1
ATOM 1472 C CA . SER A 1 192 ? 9.743 2.911 -19.854 1.00 77.69 192 SER A CA 1
ATOM 1473 C C . SER A 1 192 ? 9.226 1.759 -19.000 1.00 77.69 192 SER A C 1
ATOM 1475 O O . SER A 1 192 ? 9.461 1.758 -17.798 1.00 77.69 192 SER A O 1
ATOM 1477 N N . GLN A 1 193 ? 8.649 0.727 -19.628 1.00 77.38 193 GLN A N 1
ATOM 1478 C CA . GLN A 1 193 ? 8.230 -0.499 -18.934 1.00 77.38 193 GLN A CA 1
ATOM 1479 C C . GLN A 1 193 ? 9.394 -1.139 -18.160 1.00 77.38 193 GLN A C 1
ATOM 1481 O O . GLN A 1 193 ? 9.242 -1.530 -17.009 1.00 77.38 193 GLN A O 1
ATOM 1486 N N . LEU A 1 194 ? 10.584 -1.181 -18.764 1.00 71.19 194 LEU A N 1
ATOM 1487 C CA . LEU A 1 194 ? 11.814 -1.668 -18.137 1.00 71.19 194 LEU A CA 1
ATOM 1488 C C . LEU A 1 194 ? 12.159 -0.968 -16.827 1.00 71.19 194 LEU A C 1
ATOM 1490 O O . LEU A 1 194 ? 12.541 -1.639 -15.876 1.00 71.19 194 LEU A O 1
ATOM 1494 N N . LYS A 1 195 ? 12.049 0.364 -16.779 1.00 72.38 195 LYS A N 1
ATOM 1495 C CA . LYS A 1 195 ? 12.366 1.135 -15.570 1.00 72.38 195 LYS A CA 1
ATOM 1496 C C . LYS A 1 195 ? 11.430 0.765 -14.426 1.00 72.38 195 LYS A C 1
ATOM 1498 O O . LYS A 1 195 ? 11.896 0.503 -13.326 1.00 72.38 195 LYS A O 1
ATOM 1503 N N . VAL A 1 196 ? 10.138 0.678 -14.725 1.00 80.25 196 VAL A N 1
ATOM 1504 C CA . VAL A 1 196 ? 9.098 0.293 -13.765 1.00 80.25 196 VAL A CA 1
ATOM 1505 C C . VAL A 1 196 ? 9.372 -1.100 -13.211 1.00 80.25 196 VAL A C 1
ATOM 1507 O O . VAL A 1 196 ? 9.453 -1.287 -12.002 1.00 80.25 196 VAL A O 1
ATOM 1510 N N . TRP A 1 197 ? 9.589 -2.085 -14.081 1.00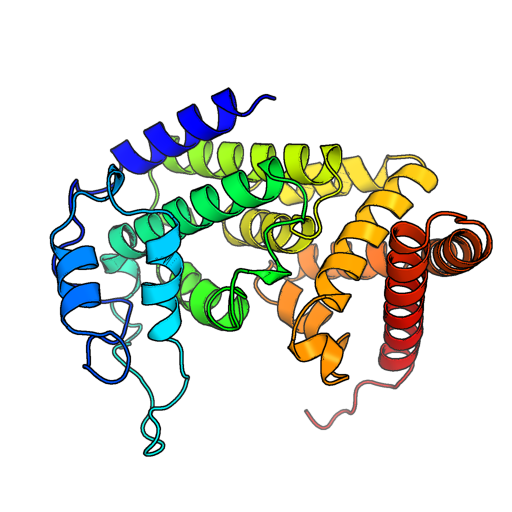 75.75 197 TRP A N 1
ATOM 1511 C CA . TRP A 1 197 ? 9.837 -3.454 -13.631 1.00 75.75 197 TRP A CA 1
ATOM 1512 C C . TRP A 1 197 ? 11.180 -3.618 -12.917 1.00 75.75 197 TRP A C 1
ATOM 1514 O O . TRP A 1 197 ? 11.265 -4.413 -11.987 1.00 75.75 197 TRP A O 1
ATOM 1524 N N . ALA A 1 198 ? 12.211 -2.853 -13.287 1.00 69.19 198 ALA A N 1
ATOM 1525 C CA . ALA A 1 198 ? 13.469 -2.822 -12.545 1.00 69.19 198 ALA A CA 1
ATOM 1526 C C . ALA A 1 198 ? 13.276 -2.289 -11.116 1.00 69.19 198 ALA A C 1
ATOM 1528 O O . ALA A 1 198 ? 13.864 -2.837 -10.193 1.00 69.19 198 ALA A O 1
ATOM 1529 N N . GLN A 1 199 ? 12.427 -1.275 -10.919 1.00 72.56 199 GLN A N 1
ATOM 1530 C CA . GLN A 1 199 ? 12.083 -0.753 -9.589 1.00 72.56 199 GLN A CA 1
ATOM 1531 C C . GLN A 1 199 ? 11.291 -1.780 -8.774 1.00 72.56 199 GLN A C 1
ATOM 1533 O O . GLN A 1 199 ? 11.643 -2.057 -7.630 1.00 72.56 199 GLN A O 1
ATOM 1538 N N . VAL A 1 200 ? 10.277 -2.407 -9.382 1.00 73.12 200 VAL A N 1
ATOM 1539 C CA . VAL A 1 200 ? 9.467 -3.461 -8.745 1.00 73.12 200 VAL A CA 1
ATOM 1540 C C . VAL A 1 200 ? 10.332 -4.649 -8.308 1.00 73.12 200 VAL A C 1
ATOM 1542 O O . VAL A 1 200 ? 10.250 -5.094 -7.164 1.00 73.12 200 VAL A O 1
ATOM 1545 N N . LEU A 1 201 ? 11.187 -5.160 -9.199 1.00 68.25 201 LEU A N 1
ATOM 1546 C CA . LEU A 1 201 ? 12.063 -6.298 -8.905 1.00 68.25 201 LEU A CA 1
ATOM 1547 C C . LEU A 1 201 ? 13.206 -5.909 -7.955 1.00 68.25 201 LEU A C 1
ATOM 1549 O O . LEU A 1 201 ? 13.550 -6.671 -7.053 1.00 68.25 201 LEU A O 1
ATOM 1553 N N . GLY A 1 202 ? 13.776 -4.717 -8.127 1.00 62.28 202 GLY A N 1
ATOM 1554 C CA . GLY A 1 202 ? 14.846 -4.185 -7.288 1.00 62.28 202 GLY A CA 1
ATOM 1555 C C . GLY A 1 202 ? 14.411 -3.971 -5.839 1.00 62.28 202 GLY A C 1
ATOM 1556 O O . GLY A 1 202 ? 15.114 -4.399 -4.926 1.00 62.28 202 GLY A O 1
ATOM 1557 N N . GLY A 1 203 ? 13.214 -3.420 -5.611 1.00 63.28 203 GLY A N 1
ATOM 1558 C CA . GLY A 1 203 ? 12.656 -3.291 -4.263 1.00 63.28 203 GLY A CA 1
ATOM 1559 C C . GLY A 1 203 ? 12.500 -4.633 -3.549 1.00 63.28 203 GLY A C 1
ATOM 1560 O O . GLY A 1 203 ? 12.794 -4.742 -2.358 1.00 63.28 203 GLY A O 1
ATOM 1561 N N . ARG A 1 204 ? 12.170 -5.700 -4.288 1.00 62.38 204 ARG A N 1
ATOM 1562 C CA . ARG A 1 204 ? 12.123 -7.057 -3.730 1.00 62.38 204 ARG A CA 1
ATOM 1563 C C . ARG A 1 204 ? 13.508 -7.588 -3.365 1.00 62.38 204 ARG A C 1
ATOM 1565 O O . ARG A 1 204 ? 13.637 -8.212 -2.318 1.00 62.38 204 ARG A O 1
ATOM 1572 N N . ALA A 1 205 ? 14.539 -7.338 -4.176 1.00 56.28 205 ALA A N 1
ATOM 1573 C CA . ALA A 1 205 ? 15.912 -7.770 -3.880 1.00 56.28 205 ALA A CA 1
ATOM 1574 C C . ALA A 1 205 ? 16.440 -7.198 -2.556 1.00 56.28 205 ALA A C 1
ATOM 1576 O O . ALA A 1 205 ? 17.243 -7.830 -1.866 1.00 56.28 205 ALA A O 1
ATOM 1577 N N . CYS A 1 206 ? 15.972 -6.006 -2.187 1.00 52.97 206 CYS A N 1
ATOM 1578 C CA . CYS A 1 206 ? 16.348 -5.365 -0.940 1.00 52.97 206 CYS A CA 1
ATOM 1579 C C . CYS A 1 206 ? 15.697 -6.019 0.291 1.00 52.97 206 CYS A C 1
ATOM 1581 O O . CYS A 1 206 ? 16.268 -5.887 1.371 1.00 52.97 206 CYS A O 1
ATOM 1583 N N . ALA A 1 207 ? 14.595 -6.768 0.147 1.00 53.91 207 ALA A N 1
ATOM 1584 C CA . ALA A 1 207 ? 13.873 -7.400 1.254 1.00 53.91 207 ALA A CA 1
ATOM 1585 C C . ALA A 1 207 ? 14.709 -8.461 2.021 1.00 53.91 207 ALA A C 1
ATOM 1587 O O . ALA A 1 207 ? 15.440 -9.237 1.397 1.00 53.91 207 ALA A O 1
ATOM 1588 N N . PRO A 1 208 ? 14.578 -8.570 3.364 1.00 49.72 208 PRO A N 1
ATOM 1589 C CA . PRO A 1 208 ? 15.285 -9.538 4.200 1.00 49.72 208 PRO A CA 1
ATOM 1590 C C . PRO A 1 208 ? 15.136 -10.978 3.715 1.00 49.72 208 PRO A C 1
ATOM 1592 O O . PRO A 1 208 ? 16.107 -11.733 3.728 1.00 49.72 208 PRO A O 1
ATOM 1595 N N . ASP A 1 209 ? 13.951 -11.343 3.226 1.00 48.19 209 ASP A N 1
ATOM 1596 C CA . ASP A 1 209 ? 13.659 -12.693 2.737 1.00 48.19 209 ASP A CA 1
ATOM 1597 C C . ASP A 1 209 ? 14.302 -12.992 1.378 1.00 48.19 209 ASP A C 1
ATOM 1599 O O . ASP A 1 209 ? 14.713 -14.127 1.115 1.00 48.19 209 ASP A O 1
ATOM 1603 N N . ALA A 1 210 ? 14.478 -11.974 0.530 1.00 45.19 210 ALA A N 1
ATOM 1604 C CA . ALA A 1 210 ? 15.213 -12.119 -0.722 1.00 45.19 210 ALA A CA 1
ATOM 1605 C C . ALA A 1 210 ? 16.707 -12.365 -0.465 1.00 45.19 210 ALA A C 1
ATOM 1607 O O . ALA A 1 210 ? 17.309 -13.214 -1.125 1.00 45.19 210 ALA A O 1
ATOM 1608 N N . ARG A 1 211 ? 17.283 -11.730 0.568 1.00 48.84 211 ARG A N 1
ATOM 1609 C CA . ARG A 1 211 ? 18.651 -12.020 1.044 1.00 48.84 211 ARG A CA 1
ATOM 1610 C C . ARG A 1 211 ? 18.805 -13.439 1.607 1.00 48.84 211 ARG A C 1
ATOM 1612 O O . ARG A 1 211 ? 19.921 -13.946 1.661 1.00 48.84 211 ARG A O 1
ATOM 1619 N N . ALA A 1 212 ? 17.702 -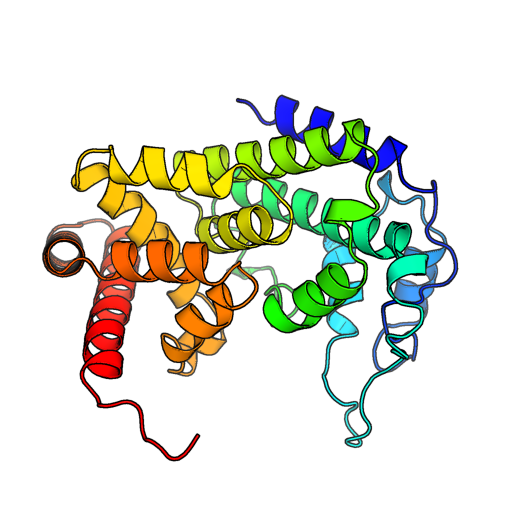14.089 1.983 1.00 51.16 212 ALA A N 1
ATOM 1620 C CA . ALA A 1 212 ? 17.662 -15.485 2.419 1.00 51.16 212 ALA A CA 1
ATOM 1621 C C . ALA A 1 212 ? 17.422 -16.493 1.270 1.00 51.16 212 ALA A C 1
ATOM 1623 O O . ALA A 1 212 ? 17.264 -17.684 1.533 1.00 51.16 212 ALA A O 1
ATOM 1624 N N . GLY A 1 213 ? 17.396 -16.048 0.004 1.00 49.97 213 GLY A N 1
ATOM 1625 C CA . GLY A 1 213 ? 17.321 -16.925 -1.174 1.00 49.97 213 GLY A CA 1
ATOM 1626 C C . GLY A 1 213 ? 15.914 -17.378 -1.589 1.00 49.97 213 GLY A C 1
ATOM 1627 O O . GLY A 1 213 ? 15.797 -18.284 -2.409 1.00 49.97 213 GLY A O 1
ATOM 1628 N N . ARG A 1 214 ? 14.843 -16.761 -1.066 1.00 51.59 214 ARG A N 1
ATOM 1629 C CA . ARG A 1 214 ? 13.431 -17.148 -1.322 1.00 51.59 214 ARG A CA 1
ATOM 1630 C C . ARG A 1 214 ? 12.676 -16.242 -2.307 1.00 51.59 214 ARG A C 1
ATOM 1632 O O . ARG A 1 214 ? 11.455 -16.253 -2.394 1.00 51.59 214 ARG A O 1
ATOM 1639 N N . ALA A 1 215 ? 13.402 -15.449 -3.085 1.00 49.84 215 ALA A N 1
ATOM 1640 C CA . ALA A 1 215 ? 12.875 -14.202 -3.632 1.00 49.84 215 ALA A CA 1
ATOM 1641 C C . ALA A 1 215 ? 11.734 -14.303 -4.675 1.00 49.84 215 ALA A C 1
ATOM 1643 O O . ALA A 1 215 ? 11.002 -13.326 -4.826 1.00 49.84 215 ALA A O 1
ATOM 1644 N N . TRP A 1 216 ? 11.567 -15.428 -5.391 1.00 49.06 216 TRP A N 1
ATOM 1645 C CA . TRP A 1 216 ? 10.545 -15.555 -6.451 1.00 49.06 216 TRP A CA 1
ATOM 1646 C C . TRP A 1 216 ? 9.255 -16.277 -6.049 1.00 49.06 216 TRP A C 1
ATOM 1648 O O . TRP A 1 216 ? 8.181 -15.837 -6.464 1.00 49.06 216 TRP A O 1
ATOM 1658 N N . GLU A 1 217 ? 9.320 -17.342 -5.235 1.00 51.94 217 GLU A N 1
ATOM 1659 C CA . GLU A 1 217 ? 8.102 -17.932 -4.643 1.00 51.94 217 GLU A CA 1
ATOM 1660 C C . GLU A 1 217 ? 7.292 -16.835 -3.942 1.00 51.94 217 GLU A C 1
ATOM 1662 O O . GLU A 1 217 ? 6.068 -16.792 -4.046 1.00 51.94 217 GLU A O 1
ATOM 1667 N N . ASP A 1 218 ? 7.996 -15.842 -3.402 1.00 52.28 218 ASP A N 1
ATOM 1668 C CA . ASP A 1 218 ? 7.394 -14.680 -2.792 1.00 52.28 218 ASP A CA 1
ATOM 1669 C C . ASP A 1 218 ? 6.840 -13.618 -3.748 1.00 52.28 218 ASP A C 1
ATOM 1671 O O . ASP A 1 218 ? 5.987 -12.872 -3.306 1.00 52.28 218 ASP A O 1
ATOM 1675 N N . PHE A 1 219 ? 7.236 -13.492 -5.022 1.00 49.78 219 PHE A N 1
ATOM 1676 C CA . PHE A 1 219 ? 6.573 -12.524 -5.926 1.00 49.78 219 PHE A CA 1
ATOM 1677 C C . PHE A 1 219 ? 5.142 -12.976 -6.258 1.00 49.78 219 PHE A C 1
ATOM 1679 O O . PHE A 1 219 ? 4.199 -12.179 -6.290 1.00 49.78 219 PHE A O 1
ATOM 1686 N N . ARG A 1 220 ? 4.953 -14.293 -6.417 1.00 53.81 220 ARG A N 1
ATOM 1687 C CA . ARG A 1 220 ? 3.617 -14.902 -6.495 1.00 53.81 220 ARG A CA 1
ATOM 1688 C C . ARG A 1 220 ? 2.853 -14.766 -5.179 1.00 53.81 220 ARG A C 1
ATOM 1690 O O . ARG A 1 220 ? 1.665 -14.470 -5.223 1.00 53.81 220 ARG A O 1
ATOM 1697 N N . THR A 1 221 ? 3.515 -14.944 -4.035 1.00 54.50 221 THR A N 1
ATOM 1698 C CA . THR A 1 221 ? 2.907 -14.737 -2.706 1.00 54.50 221 THR A CA 1
ATOM 1699 C C . THR A 1 221 ? 2.569 -13.262 -2.446 1.00 54.50 221 THR A C 1
ATOM 1701 O O . THR A 1 221 ? 1.527 -12.949 -1.885 1.00 54.50 221 THR A O 1
ATOM 1704 N N . ALA A 1 222 ? 3.390 -12.331 -2.922 1.00 51.66 222 ALA A N 1
ATOM 1705 C CA . ALA A 1 222 ? 3.222 -10.891 -2.749 1.00 51.66 222 ALA A CA 1
ATOM 1706 C C . ALA A 1 222 ? 2.060 -10.358 -3.599 1.00 51.66 222 ALA A C 1
ATOM 1708 O O . ALA A 1 222 ? 1.240 -9.572 -3.139 1.00 51.66 222 ALA A O 1
ATOM 1709 N N . THR A 1 223 ? 1.879 -10.901 -4.807 1.00 59.97 223 THR A N 1
ATOM 1710 C CA . THR A 1 223 ? 0.686 -10.633 -5.625 1.00 59.97 223 THR A CA 1
ATOM 1711 C C . THR A 1 223 ? -0.539 -11.465 -5.220 1.00 59.97 223 THR A C 1
ATOM 1713 O O . THR A 1 223 ? -1.615 -11.253 -5.771 1.00 59.97 223 THR A O 1
ATOM 1716 N N . HIS A 1 224 ? -0.439 -12.372 -4.239 1.00 64.31 224 HIS A N 1
ATOM 1717 C CA . HIS A 1 224 ? -1.546 -13.248 -3.824 1.00 64.31 224 HIS A CA 1
ATOM 1718 C C . HIS A 1 224 ? -2.684 -12.498 -3.115 1.00 64.31 224 HIS A C 1
ATOM 1720 O O . HIS A 1 224 ? -3.825 -12.956 -3.103 1.00 64.31 224 HIS A O 1
ATOM 1726 N N . ILE A 1 225 ? -2.393 -11.325 -2.543 1.00 64.56 225 ILE A N 1
ATOM 1727 C CA . ILE A 1 225 ? -3.413 -10.424 -1.984 1.00 64.56 225 ILE A CA 1
ATOM 1728 C C . ILE A 1 225 ? -4.192 -9.666 -3.068 1.00 64.56 225 ILE A C 1
ATOM 1730 O O . ILE A 1 225 ? -5.241 -9.086 -2.782 1.00 64.56 225 ILE A O 1
ATOM 1734 N N . LEU A 1 226 ? -3.698 -9.667 -4.309 1.00 72.19 226 LEU A N 1
ATOM 1735 C CA . LEU A 1 226 ? -4.382 -9.062 -5.441 1.00 72.19 226 LEU A CA 1
ATOM 1736 C C . LEU A 1 226 ? -5.451 -10.009 -5.996 1.00 72.19 226 LEU A C 1
ATOM 1738 O O . LEU A 1 226 ? -5.310 -11.231 -5.933 1.00 72.19 226 LEU A O 1
ATOM 1742 N N . PRO A 1 227 ? -6.504 -9.473 -6.638 1.00 76.12 227 PRO A N 1
ATOM 1743 C CA . PRO A 1 227 ? -7.397 -10.294 -7.443 1.00 76.12 227 PRO A CA 1
ATOM 1744 C C . PRO A 1 227 ? -6.609 -11.105 -8.484 1.00 76.12 227 PRO A C 1
ATOM 1746 O O . PRO A 1 227 ? -5.828 -10.525 -9.241 1.00 76.12 227 PRO A O 1
ATOM 1749 N N . ILE A 1 228 ? -6.866 -12.419 -8.568 1.00 78.06 228 ILE A N 1
ATOM 1750 C CA . ILE A 1 228 ? -6.151 -13.366 -9.453 1.00 78.06 228 ILE A CA 1
ATOM 1751 C C . ILE A 1 228 ? -5.947 -12.818 -10.879 1.00 78.06 228 ILE A C 1
ATOM 1753 O O . ILE A 1 228 ? -4.816 -12.848 -11.360 1.00 78.06 228 ILE A O 1
ATOM 1757 N N . PRO A 1 229 ? -6.962 -12.234 -11.557 1.00 78.75 229 PRO A N 1
ATOM 1758 C CA . PRO A 1 229 ? -6.766 -11.721 -12.913 1.00 78.75 229 PRO A CA 1
ATOM 1759 C C . PRO A 1 229 ? -5.716 -10.605 -13.009 1.00 78.75 229 PRO A C 1
ATOM 1761 O O . PRO A 1 229 ? -5.029 -10.493 -14.024 1.00 78.75 229 PRO A O 1
ATOM 1764 N N . LEU A 1 230 ? -5.589 -9.775 -11.970 1.00 74.31 230 LEU A N 1
ATOM 1765 C CA . LEU A 1 230 ? -4.615 -8.684 -11.913 1.00 74.31 230 LEU A CA 1
ATOM 1766 C C . LEU A 1 230 ? -3.227 -9.197 -11.543 1.00 74.31 230 LEU A C 1
ATOM 1768 O O . LEU A 1 230 ? -2.260 -8.805 -12.195 1.00 74.31 230 LEU A O 1
ATOM 1772 N N . ALA A 1 231 ? -3.140 -10.120 -10.582 1.00 73.81 231 ALA A N 1
ATOM 1773 C CA . ALA A 1 231 ? -1.898 -10.816 -10.259 1.00 73.81 231 ALA A CA 1
ATOM 1774 C C . ALA A 1 231 ? -1.312 -11.492 -11.510 1.00 73.81 231 ALA A C 1
ATOM 1776 O O . ALA A 1 231 ? -0.154 -11.274 -11.855 1.00 73.81 231 ALA A O 1
ATOM 1777 N N . ASP A 1 232 ? -2.132 -12.226 -12.266 1.00 76.50 232 ASP A N 1
ATOM 1778 C CA . ASP A 1 232 ? -1.707 -12.898 -13.496 1.00 76.50 232 ASP A CA 1
ATOM 1779 C C . ASP A 1 232 ? -1.255 -11.924 -14.590 1.00 76.50 232 ASP A C 1
ATOM 1781 O O . ASP A 1 232 ? -0.315 -12.218 -15.332 1.00 76.50 232 ASP A O 1
ATOM 1785 N N . ARG A 1 233 ? -1.917 -10.767 -14.733 1.00 77.25 233 ARG A N 1
ATOM 1786 C CA . ARG A 1 233 ? -1.480 -9.725 -15.680 1.00 77.25 233 ARG A CA 1
ATOM 1787 C C . ARG A 1 233 ? -0.115 -9.159 -15.287 1.00 77.25 233 ARG A C 1
ATOM 1789 O O . ARG A 1 233 ? 0.776 -9.149 -16.134 1.00 77.25 233 ARG A O 1
ATOM 1796 N N . LEU A 1 234 ? 0.074 -8.775 -14.023 1.00 73.56 234 LEU A N 1
ATOM 1797 C CA . LEU A 1 234 ? 1.354 -8.260 -13.520 1.00 73.56 234 LEU A CA 1
ATOM 1798 C C . LEU A 1 234 ? 2.475 -9.297 -13.656 1.00 73.56 234 LEU A C 1
ATOM 1800 O O . LEU A 1 234 ? 3.540 -8.982 -14.185 1.00 73.56 234 LEU A O 1
ATOM 1804 N N . ASN A 1 235 ? 2.204 -10.547 -13.272 1.00 73.69 235 ASN A N 1
ATOM 1805 C CA . ASN A 1 235 ? 3.133 -11.662 -13.428 1.00 73.69 235 ASN A CA 1
ATOM 1806 C C . ASN A 1 235 ? 3.533 -11.840 -14.896 1.00 73.69 235 ASN A C 1
ATOM 1808 O O . ASN A 1 235 ? 4.716 -11.886 -15.210 1.00 73.69 235 ASN A O 1
ATOM 1812 N N . ARG A 1 236 ? 2.580 -11.874 -15.835 1.00 74.88 236 ARG A N 1
ATOM 1813 C CA . ARG A 1 236 ? 2.907 -12.002 -17.266 1.00 74.88 236 ARG A CA 1
ATOM 1814 C C . ARG A 1 236 ? 3.736 -10.831 -17.794 1.00 74.88 236 ARG A C 1
ATOM 1816 O O . ARG A 1 236 ? 4.658 -11.059 -18.577 1.00 74.88 236 ARG A O 1
ATOM 1823 N N . ALA A 1 237 ? 3.440 -9.606 -17.367 1.00 71.81 237 ALA A N 1
ATOM 1824 C CA . ALA A 1 237 ? 4.169 -8.418 -17.797 1.00 71.81 237 ALA A CA 1
ATOM 1825 C C . ALA A 1 237 ? 5.622 -8.405 -17.279 1.00 71.81 237 ALA A C 1
ATOM 1827 O O . ALA A 1 237 ? 6.547 -8.193 -18.070 1.00 71.81 237 ALA A O 1
ATOM 1828 N N . ALA A 1 238 ? 5.839 -8.747 -16.004 1.00 70.81 238 ALA A N 1
ATOM 1829 C CA . ALA A 1 238 ? 7.169 -8.916 -15.406 1.00 70.81 238 ALA A CA 1
ATOM 1830 C C . ALA A 1 238 ? 7.984 -10.057 -16.049 1.00 70.81 238 ALA A C 1
ATOM 1832 O O . ALA A 1 238 ? 9.211 -10.076 -15.999 1.00 70.81 238 ALA A O 1
ATOM 1833 N N . MET A 1 239 ? 7.309 -11.005 -16.698 1.00 71.50 239 MET A N 1
ATOM 1834 C CA . MET A 1 239 ? 7.913 -12.202 -17.287 1.00 71.50 239 MET A CA 1
ATOM 1835 C C . MET A 1 239 ? 8.189 -12.087 -18.787 1.00 71.50 239 MET A C 1
ATOM 1837 O O . MET A 1 239 ? 8.556 -13.072 -19.430 1.00 71.50 239 MET A O 1
ATOM 1841 N N . ASN A 1 240 ? 8.052 -10.894 -19.366 1.00 72.88 240 ASN A N 1
ATOM 1842 C CA . ASN A 1 240 ? 8.336 -10.672 -20.778 1.00 72.88 240 ASN A CA 1
ATOM 1843 C C . ASN A 1 240 ? 9.800 -11.060 -21.112 1.00 72.88 240 ASN A C 1
ATOM 1845 O O . ASN A 1 240 ? 10.724 -10.452 -20.578 1.00 72.88 240 ASN A O 1
ATOM 1849 N N . PRO A 1 241 ? 10.069 -12.007 -22.033 1.00 69.69 241 PRO A N 1
ATOM 1850 C CA . PRO A 1 241 ? 11.437 -12.412 -22.388 1.00 69.69 241 PRO A CA 1
ATOM 1851 C C . PRO A 1 241 ? 12.346 -11.261 -22.837 1.00 69.69 241 PRO A C 1
ATOM 1853 O O . PRO A 1 241 ? 13.561 -11.295 -22.646 1.00 69.69 241 PRO A O 1
ATOM 1856 N N . ARG A 1 242 ? 11.759 -10.211 -23.424 1.00 73.56 242 ARG A N 1
ATOM 1857 C CA . ARG A 1 242 ? 12.495 -9.020 -23.861 1.00 73.56 242 ARG A CA 1
ATOM 1858 C C . ARG A 1 242 ? 12.951 -8.162 -22.680 1.00 73.56 242 ARG A C 1
ATOM 1860 O O . ARG A 1 242 ? 13.962 -7.480 -22.810 1.00 73.56 242 ARG A O 1
ATOM 1867 N N . LEU A 1 243 ? 12.234 -8.207 -21.555 1.00 70.88 243 LEU A N 1
ATOM 1868 C CA . LEU A 1 243 ? 12.568 -7.503 -20.316 1.00 70.88 243 LEU A CA 1
ATOM 1869 C C . LEU A 1 243 ? 13.865 -8.056 -19.715 1.00 70.88 243 LEU A C 1
ATOM 1871 O O . LEU A 1 243 ? 14.796 -7.287 -19.496 1.00 70.88 243 LEU A O 1
ATOM 1875 N N . GLY A 1 244 ? 13.982 -9.380 -19.573 1.00 69.00 244 GLY A N 1
ATOM 1876 C CA . GLY A 1 244 ? 15.191 -10.025 -19.047 1.00 69.00 244 GLY A CA 1
ATOM 1877 C C . GLY A 1 244 ? 16.455 -9.721 -19.851 1.00 69.00 244 GLY A C 1
ATOM 1878 O O . GLY A 1 244 ? 17.471 -9.308 -19.297 1.00 69.00 244 GLY A O 1
ATOM 1879 N N . ALA A 1 245 ? 16.374 -9.813 -21.183 1.00 74.44 245 ALA A N 1
ATOM 1880 C CA . ALA A 1 245 ? 17.497 -9.478 -22.063 1.00 74.44 245 ALA A CA 1
ATOM 1881 C C . ALA A 1 245 ? 17.938 -8.006 -21.949 1.00 74.44 245 ALA A C 1
ATOM 1883 O O . ALA A 1 245 ? 19.106 -7.683 -22.172 1.00 74.44 245 ALA A O 1
ATOM 1884 N N . LEU A 1 246 ? 17.010 -7.101 -21.634 1.00 72.38 246 LEU A N 1
ATOM 1885 C CA . LEU A 1 246 ? 17.294 -5.676 -21.497 1.00 72.38 246 LEU A CA 1
ATOM 1886 C C . LEU A 1 246 ? 17.794 -5.313 -20.093 1.00 72.38 246 LEU A C 1
ATOM 1888 O O . LEU A 1 246 ? 18.671 -4.459 -20.001 1.00 72.38 246 LEU A O 1
ATOM 1892 N N . LEU A 1 247 ? 17.329 -5.993 -19.037 1.00 72.94 247 LEU A N 1
ATOM 1893 C CA . LEU A 1 247 ? 17.889 -5.886 -17.683 1.00 72.94 247 LEU A CA 1
ATOM 1894 C C . LEU A 1 247 ? 19.351 -6.345 -17.651 1.00 72.94 247 LEU A C 1
ATOM 1896 O O . LEU A 1 247 ? 20.205 -5.611 -17.164 1.00 72.94 247 LEU A O 1
ATOM 1900 N N . PHE A 1 248 ? 19.661 -7.484 -18.279 1.00 73.19 248 PHE A N 1
ATOM 1901 C CA . PHE A 1 248 ? 21.038 -7.965 -18.429 1.00 73.19 248 PHE A CA 1
ATOM 1902 C C . PHE A 1 248 ? 21.939 -6.935 -19.122 1.00 73.19 248 PHE A C 1
ATOM 1904 O O . PHE A 1 248 ? 23.036 -6.623 -18.667 1.00 73.19 248 PHE A O 1
ATOM 1911 N N . ARG A 1 249 ? 21.463 -6.347 -20.226 1.00 74.50 249 ARG A N 1
ATOM 1912 C CA . ARG A 1 249 ? 22.213 -5.301 -20.937 1.00 74.50 249 ARG A CA 1
ATOM 1913 C C . ARG A 1 249 ? 22.372 -4.034 -20.102 1.00 74.50 249 ARG A C 1
ATOM 1915 O O . ARG A 1 249 ? 23.423 -3.412 -20.180 1.00 74.50 249 ARG A O 1
ATOM 1922 N N . ALA A 1 250 ? 21.355 -3.643 -19.335 1.00 69.12 250 ALA A N 1
ATOM 1923 C CA . ALA A 1 250 ? 21.440 -2.494 -18.442 1.00 69.12 250 ALA A CA 1
ATOM 1924 C C . ALA A 1 250 ? 22.498 -2.724 -17.354 1.00 69.12 250 ALA A C 1
ATOM 1926 O O . ALA A 1 250 ? 23.380 -1.885 -17.203 1.00 69.12 250 ALA A O 1
ATOM 1927 N N . ALA A 1 251 ? 22.489 -3.887 -16.700 1.00 68.19 251 ALA A N 1
ATOM 1928 C CA . ALA A 1 251 ? 23.505 -4.292 -15.729 1.00 68.19 251 ALA A CA 1
ATOM 1929 C C . ALA A 1 251 ? 24.940 -4.185 -16.278 1.00 68.19 251 ALA A C 1
ATOM 1931 O O . ALA A 1 251 ? 25.837 -3.695 -15.602 1.00 68.19 251 ALA A O 1
ATOM 1932 N N . LEU A 1 252 ? 25.157 -4.568 -17.540 1.00 70.69 252 LEU A N 1
ATOM 1933 C CA . LEU A 1 252 ? 26.479 -4.496 -18.173 1.00 70.69 252 LEU A CA 1
ATOM 1934 C C . LEU A 1 252 ? 26.922 -3.080 -18.581 1.00 70.69 252 LEU A C 1
ATOM 1936 O O . LEU A 1 252 ? 28.112 -2.855 -18.798 1.00 70.69 252 LEU A O 1
ATOM 1940 N N . VAL A 1 253 ? 25.986 -2.143 -18.764 1.00 72.44 253 VAL A N 1
ATOM 1941 C CA . VAL A 1 253 ? 26.252 -0.818 -19.361 1.00 72.44 253 VAL A CA 1
ATOM 1942 C C . VAL A 1 253 ? 26.181 0.315 -18.334 1.00 72.44 253 VAL A C 1
ATOM 1944 O O . VAL A 1 253 ?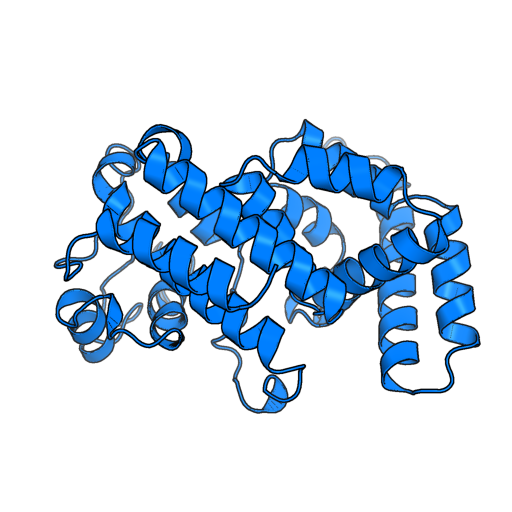 26.796 1.365 -18.548 1.00 72.44 253 VAL A O 1
ATOM 1947 N N . LEU A 1 254 ? 25.451 0.128 -17.230 1.00 67.56 254 LEU A N 1
ATOM 1948 C CA . LEU A 1 254 ? 25.366 1.109 -16.150 1.00 67.56 254 LEU A CA 1
ATOM 1949 C C . LEU A 1 254 ? 26.738 1.297 -15.496 1.00 67.56 254 LEU A C 1
ATOM 1951 O O . LEU A 1 254 ? 27.439 0.344 -15.159 1.00 67.56 254 LEU A O 1
ATOM 1955 N N . ARG A 1 255 ? 27.140 2.566 -15.383 1.00 56.12 255 ARG A N 1
ATOM 1956 C CA . ARG A 1 255 ? 28.450 2.969 -14.855 1.00 56.12 255 ARG A CA 1
ATOM 1957 C C . ARG A 1 255 ? 28.390 3.344 -13.383 1.00 56.12 255 ARG A C 1
ATOM 1959 O O . ARG A 1 255 ? 29.422 3.314 -12.720 1.00 56.12 255 ARG A O 1
ATOM 1966 N N . ASP A 1 256 ? 27.216 3.734 -12.895 1.00 64.31 256 ASP A N 1
ATOM 1967 C CA . ASP A 1 256 ? 26.999 3.995 -11.484 1.00 64.31 256 ASP A CA 1
ATOM 1968 C C . ASP A 1 256 ? 26.811 2.659 -10.739 1.00 64.31 256 ASP A C 1
ATOM 1970 O O . ASP A 1 256 ? 26.025 1.817 -11.185 1.00 64.31 256 ASP A O 1
ATOM 1974 N N . PRO A 1 257 ? 27.541 2.430 -9.631 1.00 57.56 257 PRO A N 1
ATOM 1975 C CA . PRO A 1 257 ? 27.469 1.172 -8.890 1.00 57.56 257 PRO A CA 1
ATOM 1976 C C . PRO A 1 257 ? 26.051 0.831 -8.419 1.00 57.56 257 PRO A C 1
ATOM 1978 O O . PRO A 1 257 ? 25.609 -0.295 -8.596 1.00 57.56 257 PRO A O 1
ATOM 1981 N N . SER A 1 258 ? 25.299 1.813 -7.913 1.00 56.50 258 SER A N 1
ATOM 1982 C CA . SER A 1 258 ? 23.959 1.589 -7.358 1.00 56.50 258 SER A CA 1
ATOM 1983 C C . SER A 1 258 ? 22.940 1.119 -8.402 1.00 56.50 258 SER A C 1
ATOM 1985 O O . SER A 1 258 ? 22.202 0.164 -8.167 1.00 56.50 258 SER A O 1
ATOM 1987 N N . GLY A 1 259 ? 22.889 1.760 -9.571 1.00 59.44 259 GLY A N 1
ATOM 1988 C CA . GLY A 1 259 ? 22.002 1.368 -10.663 1.00 59.44 259 GLY A CA 1
ATOM 1989 C C . GLY A 1 259 ? 22.417 0.044 -11.293 1.00 59.44 259 GLY A C 1
ATOM 1990 O O . GLY A 1 259 ? 21.555 -0.747 -11.685 1.00 59.44 259 GLY A O 1
ATOM 1991 N N . ARG A 1 260 ? 23.725 -0.228 -11.355 1.00 64.88 260 ARG A N 1
ATOM 1992 C CA . ARG A 1 260 ? 24.252 -1.517 -11.800 1.00 64.88 260 ARG A CA 1
ATOM 1993 C C . ARG A 1 260 ? 23.850 -2.650 -10.857 1.00 64.88 260 ARG A C 1
ATOM 1995 O O . ARG A 1 260 ? 23.289 -3.629 -11.341 1.00 64.88 260 ARG A O 1
ATOM 2002 N N . ASP A 1 261 ? 24.058 -2.496 -9.552 1.00 60.75 261 ASP A N 1
ATOM 2003 C CA . ASP A 1 261 ? 23.689 -3.496 -8.543 1.00 60.75 261 ASP A CA 1
ATOM 2004 C C . ASP A 1 261 ? 22.180 -3.776 -8.575 1.00 60.75 261 ASP A C 1
ATOM 2006 O O . ASP A 1 261 ? 21.753 -4.930 -8.589 1.00 60.75 261 ASP A O 1
ATOM 2010 N N . LEU A 1 262 ? 21.354 -2.728 -8.694 1.00 62.28 262 LEU A N 1
ATOM 2011 C CA . LEU A 1 262 ? 19.902 -2.864 -8.827 1.00 62.28 262 LEU A CA 1
ATOM 2012 C C . LEU A 1 262 ? 19.512 -3.653 -10.088 1.00 62.28 262 LEU A C 1
ATOM 2014 O O . LEU A 1 262 ? 18.637 -4.519 -10.034 1.00 62.28 262 LEU A O 1
ATOM 2018 N N . ALA A 1 263 ? 20.158 -3.374 -11.224 1.00 65.81 263 ALA A N 1
ATOM 2019 C CA . ALA A 1 263 ? 19.894 -4.057 -12.486 1.00 65.81 263 ALA A CA 1
ATOM 2020 C C . ALA A 1 263 ? 20.389 -5.514 -12.485 1.00 65.81 263 ALA A C 1
ATOM 2022 O O . ALA A 1 263 ? 19.693 -6.382 -13.013 1.00 65.81 263 ALA A O 1
ATOM 2023 N N . GLU A 1 264 ? 21.549 -5.795 -11.882 1.00 65.50 264 GLU A N 1
ATOM 2024 C CA . GLU A 1 264 ? 22.079 -7.152 -11.694 1.00 65.50 264 GLU A CA 1
ATOM 2025 C C . GLU A 1 264 ? 21.156 -7.967 -10.780 1.00 65.50 264 GLU A C 1
ATOM 2027 O O . GLU A 1 264 ? 20.741 -9.066 -11.150 1.00 65.50 264 GLU A O 1
ATOM 2032 N N . CYS A 1 265 ? 20.739 -7.406 -9.641 1.00 63.97 265 CYS A N 1
ATOM 2033 C CA . CYS A 1 265 ? 19.764 -8.031 -8.750 1.00 63.97 265 CYS A CA 1
ATOM 2034 C C . CYS A 1 265 ? 18.423 -8.284 -9.452 1.00 63.97 265 CYS A C 1
ATOM 2036 O O . CYS A 1 265 ? 17.901 -9.396 -9.385 1.00 63.97 265 CYS A O 1
ATOM 2038 N N . ALA A 1 266 ? 17.876 -7.294 -10.164 1.00 65.56 266 ALA A N 1
ATOM 2039 C CA . ALA A 1 266 ? 16.623 -7.444 -10.902 1.00 65.56 266 ALA A CA 1
ATOM 2040 C C . ALA A 1 266 ? 16.724 -8.509 -12.008 1.00 65.56 266 ALA A C 1
ATOM 2042 O O . ALA A 1 266 ? 15.789 -9.288 -12.197 1.00 65.56 266 ALA A O 1
ATOM 2043 N N . TYR A 1 267 ? 17.858 -8.579 -12.712 1.00 68.81 267 TYR A N 1
ATOM 2044 C CA . TYR A 1 267 ? 18.118 -9.609 -13.715 1.00 68.81 267 TYR A CA 1
ATOM 2045 C C . TYR A 1 267 ? 18.207 -11.007 -13.092 1.00 68.81 267 TYR A C 1
ATOM 2047 O O . TYR A 1 267 ? 17.522 -11.915 -13.556 1.00 68.81 267 TYR A O 1
ATOM 2055 N N . MET A 1 268 ? 18.987 -11.176 -12.020 1.00 66.50 268 MET A N 1
ATOM 2056 C CA . MET A 1 268 ? 19.121 -12.456 -11.314 1.00 66.50 268 MET A CA 1
ATOM 2057 C C . MET A 1 268 ? 17.778 -12.942 -10.769 1.00 66.50 268 MET A C 1
ATOM 2059 O O . MET A 1 268 ? 17.451 -14.125 -10.874 1.00 66.50 268 MET A O 1
ATOM 2063 N N . LEU A 1 269 ? 16.972 -12.030 -10.218 1.00 63.97 269 LEU A N 1
ATOM 2064 C CA . LEU A 1 269 ? 15.608 -12.339 -9.809 1.00 63.97 269 LEU A CA 1
ATOM 2065 C C . LEU A 1 269 ? 14.788 -12.809 -11.003 1.00 63.97 269 LEU A C 1
ATOM 2067 O O . LEU A 1 269 ? 14.241 -13.905 -10.944 1.00 63.97 269 LEU A O 1
ATOM 2071 N N . TRP A 1 270 ? 14.758 -12.054 -12.101 1.00 70.12 270 TRP A N 1
ATOM 2072 C CA . TRP A 1 270 ? 14.027 -12.420 -13.314 1.00 70.12 270 TRP A CA 1
ATOM 2073 C C . TRP A 1 270 ? 14.461 -13.778 -13.903 1.00 70.12 270 TRP A C 1
ATOM 2075 O O . TRP A 1 270 ? 13.618 -14.587 -14.286 1.00 70.12 270 TRP A O 1
ATOM 2085 N N . GLU A 1 271 ? 15.759 -14.077 -13.947 1.00 67.56 271 GLU A N 1
ATOM 2086 C CA . GLU A 1 271 ? 16.276 -15.347 -14.473 1.00 67.56 271 GLU A CA 1
ATOM 2087 C C . GLU A 1 271 ? 15.833 -16.535 -13.608 1.00 67.56 271 GLU A C 1
ATOM 2089 O O . GLU A 1 271 ? 15.268 -17.509 -14.121 1.00 67.56 271 GLU A O 1
ATOM 2094 N N . ASN A 1 272 ? 15.980 -16.411 -12.285 1.00 60.47 272 ASN A N 1
ATOM 2095 C CA . ASN A 1 272 ? 15.479 -17.396 -11.323 1.00 60.47 272 ASN A CA 1
ATOM 2096 C C . ASN A 1 272 ? 13.952 -17.565 -11.420 1.00 60.47 272 ASN A C 1
ATOM 2098 O O . ASN A 1 272 ? 13.429 -18.671 -11.265 1.00 60.47 272 ASN A O 1
ATOM 2102 N N . SER A 1 273 ? 13.240 -16.486 -11.751 1.00 59.34 273 SER A N 1
ATOM 2103 C CA . SER A 1 273 ? 11.785 -16.460 -11.938 1.00 59.34 273 SER A CA 1
ATOM 2104 C C . SER A 1 273 ? 11.331 -17.286 -13.138 1.00 59.34 273 SER A C 1
ATOM 2106 O O . SER A 1 273 ? 10.407 -18.099 -13.049 1.00 59.34 273 SER A O 1
ATOM 2108 N N . VAL A 1 274 ? 12.012 -17.112 -14.276 1.00 61.31 274 VAL A N 1
ATOM 2109 C CA . VAL A 1 274 ? 11.774 -17.896 -15.496 1.00 61.31 274 VAL A CA 1
ATOM 2110 C C . VAL A 1 274 ? 12.098 -19.367 -15.254 1.00 61.31 274 VAL A C 1
ATOM 2112 O O . VAL A 1 274 ? 11.354 -20.237 -15.710 1.0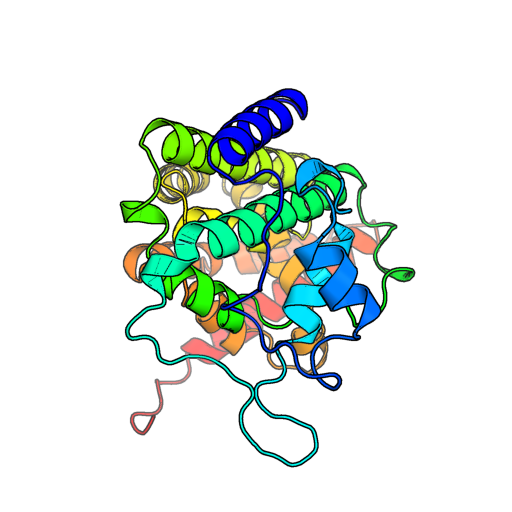0 61.31 274 VAL A O 1
ATOM 2115 N N . ALA A 1 275 ? 13.186 -19.656 -14.537 1.00 55.22 275 ALA A N 1
ATOM 2116 C CA . ALA A 1 275 ? 13.604 -21.019 -14.234 1.00 55.22 275 ALA A CA 1
ATOM 2117 C C . ALA A 1 275 ? 12.583 -21.761 -13.351 1.00 55.22 275 ALA A C 1
ATOM 2119 O O . ALA A 1 275 ? 12.184 -22.874 -13.696 1.00 55.22 275 ALA A O 1
ATOM 2120 N N . ALA A 1 276 ? 12.091 -21.131 -12.280 1.00 54.59 276 ALA A N 1
ATOM 2121 C CA . ALA A 1 276 ? 11.136 -21.734 -11.347 1.00 54.59 276 ALA A CA 1
ATOM 2122 C C . ALA A 1 276 ? 9.788 -22.115 -11.990 1.00 54.59 276 ALA A C 1
ATOM 2124 O O . ALA A 1 276 ? 9.152 -23.070 -11.562 1.00 54.59 276 ALA A O 1
ATOM 2125 N N . MET A 1 277 ? 9.352 -21.410 -13.040 1.00 50.88 277 MET A N 1
ATOM 2126 C CA . MET A 1 277 ? 8.092 -21.706 -13.744 1.00 50.88 277 MET A CA 1
ATOM 2127 C C . MET A 1 277 ? 8.241 -22.648 -14.942 1.00 50.88 277 MET A C 1
ATOM 2129 O O . MET A 1 277 ? 7.244 -23.144 -15.462 1.00 50.88 277 MET A O 1
ATOM 2133 N N . ARG A 1 278 ? 9.474 -22.896 -15.401 1.00 52.62 278 ARG A N 1
ATOM 2134 C CA . ARG A 1 278 ? 9.771 -23.972 -16.362 1.00 52.62 278 ARG A CA 1
ATOM 2135 C C . ARG A 1 278 ? 9.775 -25.345 -15.696 1.00 52.62 278 ARG A C 1
ATOM 2137 O O . ARG A 1 278 ? 9.695 -26.352 -16.397 1.00 52.62 278 ARG A O 1
ATOM 2144 N N . LEU A 1 279 ? 9.869 -25.387 -14.369 1.00 39.62 279 LEU A N 1
ATOM 2145 C CA . LEU A 1 279 ? 9.641 -26.600 -13.603 1.00 39.62 279 LEU A CA 1
ATOM 2146 C C . LEU A 1 279 ? 8.129 -26.875 -13.596 1.00 39.62 279 LEU A C 1
ATOM 2148 O O . LEU A 1 279 ? 7.354 -25.975 -13.263 1.00 39.62 279 LEU A O 1
ATOM 2152 N N . PRO A 1 280 ? 7.679 -28.075 -14.003 1.00 35.22 280 PRO A N 1
ATOM 2153 C CA . PRO A 1 280 ? 6.268 -28.422 -13.922 1.00 35.22 280 PRO A CA 1
ATOM 2154 C C . PRO A 1 280 ? 5.803 -28.258 -12.475 1.00 35.22 280 PRO A C 1
ATOM 2156 O O . PRO A 1 280 ? 6.508 -28.668 -11.552 1.00 35.22 280 PRO A O 1
ATOM 2159 N N . ALA A 1 281 ? 4.631 -27.644 -12.288 1.00 44.81 281 ALA A N 1
ATOM 2160 C CA . ALA A 1 281 ? 3.994 -27.570 -10.982 1.00 44.81 281 ALA A CA 1
ATOM 2161 C C . ALA A 1 281 ? 3.919 -28.991 -10.416 1.00 44.81 281 ALA A C 1
ATOM 2163 O O . ALA A 1 281 ? 3.302 -29.861 -11.032 1.00 44.81 281 ALA A O 1
ATOM 2164 N N . ASP A 1 282 ? 4.607 -29.240 -9.303 1.00 38.59 282 ASP A N 1
ATOM 2165 C CA . ASP A 1 282 ? 4.555 -30.532 -8.631 1.00 38.59 282 ASP A CA 1
ATOM 2166 C C . ASP A 1 282 ? 3.081 -30.823 -8.301 1.00 38.59 282 ASP A C 1
ATOM 2168 O O . ASP A 1 282 ? 2.467 -30.043 -7.569 1.00 38.59 282 ASP A O 1
ATOM 2172 N N . PRO A 1 283 ? 2.470 -31.895 -8.837 1.00 37.97 283 PRO A N 1
ATOM 2173 C CA . PRO A 1 283 ? 1.046 -32.179 -8.653 1.00 37.97 283 PRO A CA 1
ATOM 2174 C C . PRO A 1 283 ? 0.684 -32.610 -7.216 1.00 37.97 283 PRO A C 1
ATOM 2176 O O . PRO A 1 283 ? -0.373 -33.200 -7.002 1.00 37.97 283 PRO A O 1
ATOM 2179 N N . ARG A 1 284 ? 1.560 -32.372 -6.230 1.00 36.78 284 ARG A N 1
ATOM 2180 C CA . ARG A 1 284 ? 1.434 -32.822 -4.835 1.00 36.78 284 ARG A CA 1
ATOM 2181 C C . ARG A 1 284 ? 1.398 -31.695 -3.792 1.00 36.78 284 ARG A C 1
ATOM 2183 O O . ARG A 1 284 ? 1.629 -31.981 -2.618 1.00 36.78 284 ARG A O 1
ATOM 2190 N N . ARG A 1 285 ? 1.108 -30.448 -4.173 1.00 34.75 285 ARG A N 1
ATOM 2191 C CA . ARG A 1 285 ? 0.804 -29.363 -3.221 1.00 34.75 285 ARG A CA 1
ATOM 2192 C C . ARG A 1 285 ? -0.606 -28.832 -3.407 1.00 34.75 285 ARG A C 1
ATOM 2194 O O . ARG A 1 285 ? -0.993 -28.623 -4.576 1.00 34.75 285 ARG A O 1
#

Secondary structure (DSSP, 8-state):
--HHHHHHHHHHHHTTS-SS--S-SSS--STTTS-HHHHHHHHHS-GGGS-GGGHHHHHHT--SB-TTSPBP----GGGGGGGHHHHHHHHHHHHHHHHHHHHTTTGGGGTS-GGGS-S-HHHHHHHHHHTTHHHHS-HHHHHHHHHHHHHHHHHHHHHT-TTHHHHHHHHHHT-S-HHHHHHHHHHS-HHHHHHHHHHHHHHHHHSHHHHTT-TTHHHHHHGGGS-HHHHHHHHHHHT-HHHHHHHHHHHHH--SHHHHHHHHHHHHHHHHHHHHHHSPPPTT-

Mean predicted aligned error: 10.05 Å

Nearest PDB structures (foldseek):
  7ue2-assembly1_A  TM=2.632E-01  e=4.134E+00  synthetic construct
  2o8p-assembly1_A-2  TM=2.142E-01  e=4.319E+00  Cryptosporidium parvum
  3j8c-assembly1_A  TM=2.130E-01  e=5.373E+00  Homo sapiens

pLDDT: mean 72.45, std 16.05, range [33.56, 94.75]

Solvent-accessible surface area (backbone atoms only — not comparable to full-atom values): 15721 Å² total; per-residue (Å²): 138,54,77,64,57,36,53,58,18,49,54,50,44,52,73,73,42,68,64,42,68,41,85,76,68,86,45,26,77,46,69,90,29,24,48,66,66,57,49,50,46,60,27,66,38,48,53,90,73,52,56,47,70,53,50,39,52,66,52,52,27,56,54,74,41,47,100,86,69,49,72,62,52,56,77,72,73,91,54,36,52,80,44,31,57,60,44,48,53,54,50,54,33,47,53,50,40,51,46,56,51,51,73,59,66,79,72,62,65,87,77,54,62,90,71,68,58,74,80,55,59,59,68,56,48,51,54,42,56,54,16,41,49,77,76,70,45,54,71,69,37,49,53,19,52,30,48,30,36,49,45,47,39,53,48,14,64,73,70,57,27,49,59,35,43,62,33,52,44,49,17,44,57,65,35,73,56,42,65,60,52,50,55,51,46,72,72,43,59,70,73,57,43,44,53,54,50,39,24,38,41,25,30,46,54,70,35,75,58,29,74,70,72,50,56,53,74,43,53,59,52,63,35,58,68,26,56,65,76,56,30,52,50,53,52,54,62,74,60,36,72,70,49,48,61,49,30,48,51,44,27,76,64,48,83,52,67,68,64,15,51,36,26,44,48,21,25,55,49,47,53,54,42,57,53,63,68,71,46,75,79,68,94,84,120

Foldseek 3Di:
DDPVLLVVLLVLLVVVADQFLAQDALFFPDCQQANPVLRCCRGPPGLVPDALVNLLSSCSRPDCAGPVRHGRDDDPLPCLLVSLNVLSSSVSSVLVVLSVQLVPPDPCVVVDDPSPDSVPCPPVLVSSVSNVNQVPDDPSSLVSQQSSLVVSLVSCLVSLALCNLVSLLCCQLRNDCNVVVLVVLVPDPPVSVLSSLLSPQLSLCPDPVVVVVPRQVVLLVSCVSGDPVSSVSVLVSSQPPVSLVVLVVQLVPDPDPVSNVSSVSSNVNNVVNVVVPVPPDPPPD

Sequence (285 aa):
MTTTDLHEALDRLYACLPDRLGPLSLVCTCDQCLPPDALHSLQSTPLRSLPPEAVSHWFAAAPSYHDDGRPIGPFTTGTAADHWPEALAMLVKVLEALGNEIATDGHGLSTLGRDWWFVEPERWTRRLLACDLRTRLPAAARGALDRALMVLADEALATGSVRLLDTLEYLGAFGRGLPALVDWLESQPLRSQLKVWAQVLGGRACAPDARAGRAWEDFRTATHILPIPLADRLNRAAMNPRLGALLFRAALVLRDPSGRDLAECAYMLWENSVAAMRLPADPRR

Radius of gyration: 19.4 Å; Cα contacts (8 Å, |Δi|>4): 321; chains: 1; bounding box: 47×51×52 Å